Protein AF-D8M5E2-F1 (afdb_monomer_lite)

Radius of gyration: 19.04 Å; chains: 1; bounding box: 51×35×55 Å

Organism: Blastocystis hominis (NCBI:txid12968)

pLDDT: mean 78.46, std 19.08, range [31.78, 97.31]

Sequence (219 aa):
MKTKPKTCFPCVLLAFLTLQVNVLAPFCVIHTFLPDLIDQKVSNIVNISSLIAFLPSSRLSAYSASKAALCAMSNCLRLEMKVNHYDHIRVSTVCPQFVTTGMFDGAYQNEHLGHFIKECVFPDNKPEDIAREVVYAITHEKEEIILPRLVGFLLPFAALFPRVITDYLFAFMGGGHGMDGFKGRGKEWNRSWRLEKREKEEEEVVVTKENTVIFCNVK

Secondary structure (DSSP, 8-state):
--PPP---PPPHHHHHHHHIIIIIHHHHHHHHHHHHHHHSSSEEEEEE--GGGTS--TT-HHHHHHHHHHHHHHHHHHHHHHHTT-TTEEEEEEE---BSSSTTTTTT-S-HHHHHHHHHHSPPBPHHHHHHHHHHHHHTT-SEEESSHHHHHHHHHHTTS-HHHHHHHHIIIIITTGGGG-----TTHHHHHHHHHHHHTTS-----SSS-EEEE---

Foldseek 3Di:
DPDDPPPQDDDVVVLVVLLCQLPVVLVVVCVVCVVVQLPDQAAEEEHEAAPCCQQPAGNCVSNNVSSVNSLVVLVVVQVVCVVVVVPRYARAYEHAYAEPPLAFPQFQPPDPQLVVCCVPVPNHHYPVRSVVVRVVCRVVSHRYHHPPNVVVVCRVVLVVDPPVVSVVVSVSNVSYCRSVRGDGDDPVNVVVVVVVVVVCVVDDDDDDDPHDYDYRDDD

Structure (mmCIF, N/CA/C/O backbone):
data_AF-D8M5E2-F1
#
_entry.id   AF-D8M5E2-F1
#
loop_
_atom_site.group_PDB
_atom_site.id
_atom_site.type_symbol
_atom_site.label_atom_id
_atom_site.label_alt_id
_atom_site.label_comp_id
_atom_site.label_asym_id
_atom_site.label_entity_id
_atom_site.label_seq_id
_atom_site.pdbx_PDB_ins_code
_atom_site.Cartn_x
_atom_site.Cartn_y
_atom_site.Cartn_z
_atom_site.occupancy
_atom_site.B_iso_or_equiv
_atom_site.auth_seq_id
_atom_site.auth_comp_id
_atom_site.auth_asym_id
_atom_site.auth_atom_id
_atom_site.pdbx_PDB_model_num
ATOM 1 N N . MET A 1 1 ? 25.589 11.056 -32.797 1.00 35.16 1 MET A N 1
ATOM 2 C CA . MET A 1 1 ? 24.439 11.667 -32.092 1.00 35.16 1 MET A CA 1
ATOM 3 C C . MET A 1 1 ? 24.351 11.064 -30.699 1.00 35.16 1 MET A C 1
ATOM 5 O O . MET A 1 1 ? 24.071 9.880 -30.588 1.00 35.16 1 MET A O 1
ATOM 9 N N . LYS A 1 2 ? 24.654 11.827 -29.641 1.00 35.09 2 LYS A N 1
ATOM 10 C CA . LYS A 1 2 ? 24.454 11.365 -28.259 1.00 35.09 2 LYS A CA 1
ATOM 11 C C . LYS A 1 2 ? 22.947 11.370 -27.994 1.00 35.09 2 LYS A C 1
ATOM 13 O O . LYS A 1 2 ? 22.342 12.440 -27.965 1.00 35.09 2 LYS A O 1
ATOM 18 N N . THR A 1 3 ? 22.329 10.197 -27.882 1.00 38.03 3 THR A N 1
ATOM 19 C CA . THR A 1 3 ? 20.936 10.067 -27.440 1.00 38.03 3 THR A CA 1
ATOM 20 C C . THR A 1 3 ? 20.806 10.784 -26.101 1.00 38.03 3 THR A C 1
ATOM 22 O O . THR A 1 3 ? 21.540 10.453 -25.168 1.00 38.03 3 THR A O 1
ATOM 25 N N . LYS A 1 4 ? 19.930 11.794 -26.008 1.00 35.16 4 LYS A N 1
ATOM 26 C CA . LYS A 1 4 ? 19.617 12.443 -24.728 1.00 35.16 4 LYS A CA 1
ATOM 27 C C . LYS A 1 4 ? 19.326 11.343 -23.697 1.00 35.16 4 LYS A C 1
ATOM 29 O O . LYS A 1 4 ? 18.616 10.396 -24.053 1.00 35.16 4 LYS A O 1
ATOM 34 N N . PRO A 1 5 ? 19.859 11.422 -22.465 1.00 39.75 5 PRO A N 1
ATOM 35 C CA . PRO A 1 5 ? 19.490 10.463 -21.438 1.00 39.75 5 PRO A CA 1
ATOM 36 C C . PRO A 1 5 ? 17.966 10.504 -21.321 1.00 39.75 5 PRO A C 1
ATOM 38 O O . PRO A 1 5 ? 17.387 11.587 -21.228 1.00 39.75 5 PRO A O 1
ATOM 41 N N . LYS A 1 6 ? 17.312 9.342 -21.405 1.00 49.69 6 LYS A N 1
ATOM 42 C CA . LYS A 1 6 ? 15.882 9.200 -21.111 1.00 49.69 6 LYS A CA 1
ATOM 43 C C . LYS A 1 6 ? 15.711 9.459 -19.609 1.00 49.69 6 LYS A C 1
ATOM 45 O O . LYS A 1 6 ? 15.592 8.522 -18.829 1.00 49.69 6 LYS A O 1
ATOM 50 N N . THR A 1 7 ? 15.844 10.710 -19.170 1.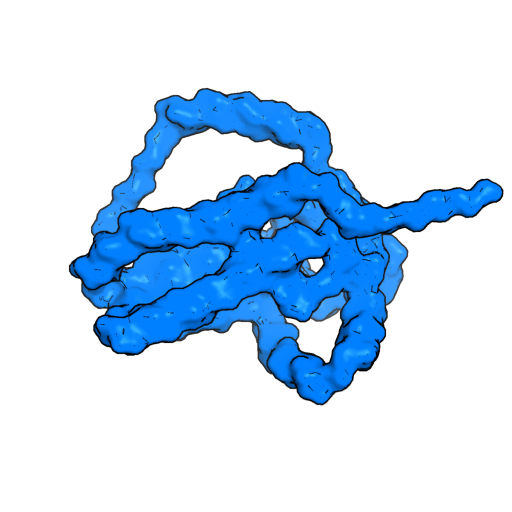00 43.81 7 THR A N 1
ATOM 51 C CA . THR A 1 7 ? 15.739 11.064 -17.759 1.00 43.81 7 THR A CA 1
ATOM 52 C C . THR A 1 7 ? 14.316 10.785 -17.300 1.00 43.81 7 THR A C 1
ATOM 54 O O . THR A 1 7 ? 13.330 11.214 -17.891 1.00 43.81 7 THR A O 1
ATOM 57 N N . CYS A 1 8 ? 14.258 9.967 -16.258 1.00 50.91 8 CYS A N 1
ATOM 58 C CA . CYS A 1 8 ? 13.128 9.160 -15.823 1.00 50.91 8 CYS A CA 1
ATOM 59 C C . CYS A 1 8 ? 12.268 9.897 -14.782 1.00 50.91 8 CYS A C 1
ATOM 61 O O . CYS A 1 8 ? 11.764 9.292 -13.837 1.00 50.91 8 CYS A O 1
ATOM 63 N N . PHE A 1 9 ? 12.162 11.223 -14.901 1.00 48.03 9 PHE A N 1
ATOM 64 C CA . PHE A 1 9 ? 11.274 11.998 -14.044 1.00 48.03 9 PHE A CA 1
ATOM 65 C C . PHE A 1 9 ? 9.913 12.088 -14.735 1.00 48.03 9 PHE A C 1
ATOM 67 O O . PHE A 1 9 ? 9.851 12.588 -15.863 1.00 48.03 9 PHE A O 1
ATOM 74 N N . PRO A 1 10 ? 8.822 11.598 -14.115 1.00 56.41 10 PRO A N 1
ATOM 75 C CA . PRO A 1 10 ? 7.491 11.866 -14.636 1.00 56.41 10 PRO A CA 1
ATOM 76 C C . PRO A 1 10 ? 7.327 13.380 -14.789 1.00 56.41 10 PRO A C 1
ATOM 78 O O . PRO A 1 10 ? 7.905 14.153 -14.021 1.00 56.41 10 PRO A O 1
ATOM 81 N N . CYS A 1 11 ? 6.544 13.811 -15.784 1.00 60.91 11 CYS A N 1
ATOM 82 C CA . CYS A 1 11 ? 6.121 15.207 -15.856 1.00 60.91 11 CYS A CA 1
ATOM 83 C C . CYS A 1 11 ? 5.626 15.605 -14.460 1.00 60.91 11 CYS A C 1
ATOM 85 O O . CYS A 1 11 ? 4.798 14.895 -13.891 1.00 60.91 11 CYS A O 1
ATOM 87 N N . VAL A 1 12 ? 6.173 16.682 -13.894 1.00 73.50 12 VAL A N 1
ATOM 88 C CA . VAL A 1 12 ? 5.936 17.093 -12.500 1.00 73.50 12 VAL A CA 1
ATOM 89 C C . VAL A 1 12 ? 4.438 17.095 -12.167 1.00 73.50 12 VAL A C 1
ATOM 91 O O . VAL A 1 12 ? 4.032 16.617 -11.114 1.00 73.50 12 VAL A O 1
ATOM 94 N N . LEU A 1 13 ? 3.605 17.503 -13.126 1.00 73.12 13 LEU A N 1
ATOM 95 C CA . LEU A 1 13 ? 2.147 17.473 -13.028 1.00 73.12 13 LEU A CA 1
ATOM 96 C C . LEU A 1 13 ? 1.561 16.071 -12.775 1.00 73.12 13 LEU A C 1
ATOM 98 O O . LEU A 1 13 ? 0.665 15.917 -11.950 1.00 73.12 13 LEU A O 1
ATOM 102 N N . LEU A 1 14 ? 2.067 15.040 -13.457 1.00 77.31 14 LEU A N 1
ATOM 103 C CA . LEU A 1 14 ? 1.623 13.659 -13.257 1.00 77.31 14 LEU A CA 1
ATOM 104 C C . LEU A 1 14 ? 2.017 13.146 -11.867 1.00 77.31 14 LEU A C 1
ATOM 106 O O . LEU A 1 14 ? 1.244 12.420 -11.243 1.00 77.31 14 LEU A O 1
ATOM 110 N N . ALA A 1 15 ? 3.191 13.541 -11.365 1.00 84.06 15 ALA A N 1
ATOM 111 C CA . ALA A 1 15 ? 3.612 13.200 -10.009 1.00 84.06 15 ALA A CA 1
ATOM 112 C C . ALA A 1 15 ? 2.691 13.837 -8.957 1.00 84.06 15 ALA A C 1
ATOM 114 O O . ALA A 1 15 ? 2.241 13.139 -8.050 1.00 84.06 15 ALA A O 1
ATOM 115 N N . PHE A 1 16 ? 2.344 15.120 -9.123 1.00 86.81 16 PHE A N 1
ATOM 116 C CA . PHE A 1 16 ? 1.376 15.801 -8.258 1.00 86.81 16 PHE A CA 1
ATOM 117 C C . PHE A 1 16 ? 0.021 15.097 -8.253 1.00 86.81 16 PHE A C 1
ATOM 119 O O . PHE A 1 16 ? -0.484 14.780 -7.181 1.00 86.81 16 PHE A O 1
ATOM 126 N N . LEU A 1 17 ? -0.531 14.786 -9.430 1.00 89.19 17 LEU A N 1
ATOM 127 C CA . LEU A 1 17 ? -1.818 14.097 -9.523 1.00 89.19 17 LEU A CA 1
ATOM 128 C C . LEU A 1 17 ? -1.773 12.710 -8.863 1.00 89.19 17 LEU A C 1
ATOM 130 O O . LEU A 1 17 ? -2.691 12.341 -8.137 1.00 89.19 17 LEU A O 1
ATOM 134 N N . THR A 1 18 ? -0.683 11.964 -9.069 1.00 89.69 18 THR A N 1
ATOM 135 C CA . THR A 1 18 ? -0.490 10.638 -8.459 1.00 89.69 18 THR A CA 1
ATOM 136 C C . THR A 1 18 ? -0.505 10.730 -6.934 1.00 89.69 18 THR A C 1
ATOM 138 O O . THR A 1 18 ? -1.173 9.935 -6.284 1.00 89.69 18 THR A O 1
ATOM 141 N N . LEU A 1 19 ? 0.189 11.710 -6.350 1.00 92.56 19 LEU A N 1
ATOM 142 C CA . LEU A 1 19 ? 0.223 11.902 -4.897 1.00 92.56 19 LEU A CA 1
ATOM 143 C C . LEU A 1 19 ? -1.112 12.421 -4.350 1.00 92.56 19 LEU A C 1
ATOM 145 O O . LEU A 1 19 ? -1.559 11.968 -3.299 1.00 92.56 19 LEU A O 1
ATOM 149 N N . GLN A 1 20 ? -1.779 13.327 -5.067 1.00 93.38 20 GLN A N 1
ATOM 150 C CA . GLN A 1 20 ? -3.103 13.815 -4.683 1.00 93.38 20 GLN A CA 1
ATOM 151 C C . GLN A 1 20 ? -4.110 12.669 -4.579 1.00 93.38 20 GLN A C 1
ATOM 153 O O . GLN A 1 20 ? -4.806 12.553 -3.575 1.00 93.38 20 GLN A O 1
ATOM 158 N N . VAL A 1 21 ? -4.152 11.792 -5.583 1.00 92.25 21 VAL A N 1
ATOM 159 C CA . VAL A 1 21 ? -5.122 10.692 -5.623 1.00 92.25 21 VAL A CA 1
ATOM 160 C C . VAL A 1 21 ? -4.724 9.551 -4.689 1.00 92.25 21 VAL A C 1
ATOM 162 O O . VAL A 1 21 ? -5.551 9.077 -3.920 1.00 92.25 21 VAL A O 1
ATOM 165 N N . ASN A 1 22 ? -3.466 9.111 -4.718 1.00 94.56 22 ASN A N 1
ATOM 166 C CA . ASN A 1 22 ? -3.059 7.898 -4.003 1.00 94.56 22 ASN A CA 1
ATOM 167 C C . ASN A 1 22 ? -2.681 8.135 -2.536 1.00 94.56 22 ASN A C 1
ATOM 169 O O . ASN A 1 22 ? -2.534 7.158 -1.805 1.00 94.56 22 ASN A O 1
ATOM 173 N N . VAL A 1 23 ? -2.470 9.389 -2.117 1.00 94.56 23 VAL A N 1
ATOM 174 C CA . VAL A 1 23 ? -2.036 9.727 -0.749 1.00 94.56 23 VAL A CA 1
ATOM 175 C C . VAL A 1 23 ? -3.005 10.699 -0.095 1.00 94.56 23 VAL A C 1
ATOM 177 O O . VAL A 1 23 ? -3.600 10.364 0.925 1.00 94.56 23 VAL A O 1
ATOM 180 N N . LEU A 1 24 ? -3.209 11.884 -0.683 1.00 94.75 24 LEU A N 1
ATOM 181 C CA . LEU A 1 24 ? -4.047 12.906 -0.046 1.00 94.75 24 LEU A CA 1
ATOM 182 C C . LEU A 1 24 ? -5.521 12.501 0.003 1.00 94.75 24 LEU A C 1
ATOM 184 O O . LEU A 1 24 ? -6.167 12.736 1.018 1.00 94.75 24 LEU A O 1
ATOM 188 N N . ALA A 1 25 ? -6.052 11.859 -1.042 1.00 95.88 25 ALA A N 1
ATOM 189 C CA . ALA A 1 25 ? -7.444 11.420 -1.022 1.00 95.88 25 ALA A CA 1
ATOM 190 C C . ALA A 1 25 ? -7.713 10.402 0.109 1.00 95.88 25 ALA A C 1
ATOM 192 O O . ALA A 1 25 ? -8.645 10.643 0.874 1.00 95.88 25 ALA A O 1
ATOM 193 N N . PRO A 1 26 ? -6.894 9.345 0.318 1.00 95.19 26 PRO A N 1
ATOM 194 C CA . PRO A 1 26 ? -7.003 8.496 1.506 1.00 95.19 26 PRO A CA 1
ATOM 195 C C . PRO A 1 26 ? -6.931 9.250 2.837 1.00 95.19 26 PRO A C 1
ATOM 197 O O . PRO A 1 26 ? -7.761 8.992 3.703 1.00 95.19 26 PRO A O 1
ATOM 200 N N . PHE A 1 27 ? -6.011 10.212 2.994 1.00 93.75 27 PHE A N 1
ATOM 201 C CA . PHE A 1 27 ? -5.962 11.060 4.194 1.00 93.75 27 PHE A CA 1
ATOM 202 C C . PHE A 1 27 ? -7.292 11.776 4.440 1.00 93.75 27 PHE A C 1
ATOM 204 O O . PHE A 1 27 ? -7.814 11.738 5.551 1.00 93.75 27 PHE A O 1
ATOM 211 N N . CYS A 1 28 ? -7.849 12.414 3.406 1.00 94.75 28 CYS A N 1
ATOM 212 C CA . CYS A 1 28 ? -9.110 13.139 3.516 1.00 94.75 28 CYS A CA 1
ATOM 213 C C . CYS A 1 28 ? -10.274 12.205 3.845 1.00 94.75 28 CYS A C 1
ATOM 215 O O . CYS A 1 28 ? -11.038 12.500 4.755 1.00 94.75 28 CYS A O 1
ATOM 217 N N . VAL A 1 29 ? -10.392 11.072 3.144 1.00 95.75 29 VAL A N 1
ATOM 218 C CA . VAL A 1 29 ? -11.466 10.099 3.383 1.00 95.75 29 VAL A CA 1
ATOM 219 C C . VAL A 1 29 ? -11.395 9.574 4.815 1.00 95.75 29 VAL A C 1
ATOM 221 O O . VAL A 1 29 ? -12.394 9.615 5.526 1.00 95.75 29 VAL A O 1
ATOM 224 N N . ILE A 1 30 ? -10.215 9.141 5.265 1.00 95.56 30 ILE A N 1
ATOM 225 C CA . ILE A 1 30 ? -10.030 8.656 6.635 1.00 95.56 30 ILE A CA 1
ATOM 226 C C . ILE A 1 30 ? -10.400 9.752 7.630 1.00 95.56 30 ILE A C 1
ATOM 228 O O . ILE A 1 30 ? -11.221 9.502 8.499 1.00 95.56 30 ILE A O 1
ATOM 232 N N . HIS A 1 31 ? -9.871 10.968 7.477 1.00 93.94 31 HIS A N 1
ATOM 233 C CA . HIS A 1 31 ? -10.179 12.081 8.375 1.00 93.94 31 HIS A CA 1
ATOM 234 C C . HIS A 1 31 ? -11.684 12.378 8.450 1.00 93.94 31 HIS A C 1
ATOM 236 O O . HIS A 1 31 ? -12.210 12.621 9.533 1.00 93.94 31 HIS A O 1
ATOM 242 N N . THR A 1 32 ? -12.386 12.360 7.315 1.00 95.69 32 THR A N 1
ATOM 243 C CA . THR A 1 32 ? -13.826 12.636 7.257 1.00 95.69 32 THR A CA 1
ATOM 244 C C . THR A 1 32 ? -14.653 11.575 7.976 1.00 95.69 32 THR A C 1
ATOM 246 O O . THR A 1 32 ? -15.584 11.937 8.685 1.00 95.69 32 THR A O 1
ATOM 249 N N . PHE A 1 33 ? -14.324 10.291 7.817 1.00 94.50 33 PHE A N 1
ATOM 250 C CA . PHE A 1 33 ? -15.110 9.200 8.403 1.00 94.50 33 PHE A CA 1
ATOM 251 C C . PHE A 1 33 ? -14.617 8.744 9.780 1.00 94.50 33 PHE A C 1
ATOM 253 O O . PHE A 1 33 ? -15.314 7.992 10.452 1.00 94.50 33 PHE A O 1
ATOM 260 N N . LEU A 1 34 ? -13.434 9.178 10.223 1.00 94.00 34 LEU A N 1
ATOM 261 C CA . LEU A 1 34 ? -12.849 8.739 11.490 1.00 94.00 34 LEU A CA 1
ATOM 262 C C . LEU A 1 34 ? -13.766 8.964 12.707 1.00 94.00 34 LEU A C 1
ATOM 264 O O . LEU A 1 34 ? -13.856 8.036 13.508 1.00 94.00 34 LEU A O 1
ATOM 268 N N . PRO A 1 35 ? -14.476 10.105 12.857 1.00 94.38 35 PRO A N 1
ATOM 269 C CA . PRO A 1 35 ? -15.422 10.285 13.960 1.00 94.38 35 PRO A CA 1
ATOM 270 C C . PRO A 1 35 ? -16.507 9.199 13.986 1.00 94.38 35 PRO A C 1
ATOM 272 O O . PRO A 1 35 ? -16.715 8.566 15.017 1.00 94.38 35 PRO A O 1
ATOM 275 N N . ASP A 1 36 ? -17.113 8.898 12.835 1.00 94.69 36 ASP A N 1
ATOM 276 C CA . ASP A 1 36 ? -18.144 7.8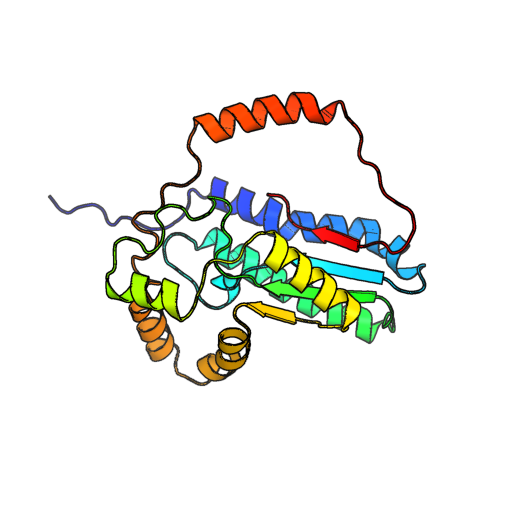60 12.731 1.00 94.69 36 ASP A CA 1
ATOM 277 C C . ASP A 1 36 ? -17.580 6.462 13.034 1.00 94.69 36 ASP A C 1
ATOM 279 O O . ASP A 1 36 ? -18.262 5.622 13.617 1.00 94.69 36 ASP A O 1
ATOM 283 N N . LEU A 1 37 ? -16.327 6.193 12.645 1.00 94.50 37 LEU A N 1
ATOM 284 C CA . LEU A 1 37 ? -15.653 4.921 12.925 1.00 94.50 37 LEU A CA 1
ATOM 285 C C . LEU A 1 37 ? -15.316 4.746 14.412 1.00 94.50 37 LEU A C 1
ATOM 287 O O . LEU A 1 37 ? -15.280 3.605 14.879 1.00 94.50 37 LEU A O 1
ATOM 291 N N . ILE A 1 38 ? -15.072 5.840 15.139 1.00 94.56 38 ILE A N 1
ATOM 292 C CA . ILE A 1 38 ? -14.840 5.830 16.590 1.00 94.56 38 ILE A CA 1
ATOM 293 C C . ILE A 1 38 ? -16.109 5.415 17.334 1.00 94.56 38 ILE A C 1
ATOM 295 O O . ILE A 1 38 ? -16.024 4.591 18.245 1.00 94.56 38 ILE A O 1
ATOM 299 N N . ASP A 1 39 ? -17.271 5.903 16.902 1.00 95.00 39 ASP A N 1
ATOM 300 C CA . ASP A 1 39 ? -18.560 5.623 17.546 1.00 95.00 39 ASP A CA 1
ATOM 301 C C . ASP A 1 39 ? -19.088 4.196 17.285 1.00 95.00 39 ASP A C 1
ATOM 303 O O . ASP A 1 39 ? -20.018 3.727 17.951 1.00 95.00 39 ASP A O 1
ATOM 307 N N . GLN A 1 40 ? -18.505 3.469 16.327 1.00 93.31 40 GLN A N 1
ATOM 308 C CA . GLN A 1 40 ? -18.863 2.078 16.038 1.00 93.31 40 GLN A CA 1
ATOM 309 C C . GLN A 1 40 ? -18.177 1.082 16.982 1.00 93.31 40 GLN A C 1
ATOM 311 O O . GLN A 1 40 ? -17.097 1.318 17.506 1.00 93.31 40 GLN A O 1
ATOM 316 N N . LYS A 1 41 ? -18.792 -0.096 17.167 1.00 91.19 41 LYS A N 1
ATOM 317 C CA . LYS A 1 41 ? -18.237 -1.166 18.020 1.00 91.19 41 LYS A CA 1
ATOM 318 C C . LYS A 1 41 ? -17.021 -1.867 17.413 1.00 91.19 41 LYS A C 1
ATOM 320 O O . LYS A 1 41 ? -16.187 -2.366 18.158 1.00 91.19 41 LYS A O 1
ATOM 325 N N . VAL A 1 42 ? -16.976 -1.982 16.086 1.00 92.25 42 VAL A N 1
ATOM 326 C CA . VAL A 1 42 ? -15.898 -2.618 15.317 1.00 92.25 42 VAL A CA 1
ATOM 327 C C . VAL A 1 42 ? -15.795 -1.892 13.982 1.00 92.25 42 VAL A C 1
ATOM 329 O O . VAL A 1 42 ? -16.787 -1.809 13.261 1.00 92.25 42 VAL A O 1
ATOM 332 N N . SER A 1 43 ? -14.597 -1.425 13.644 1.00 94.12 43 SER A N 1
ATOM 333 C CA . SER A 1 43 ? -14.340 -0.610 12.454 1.00 94.12 43 SER A CA 1
ATOM 334 C C . SER A 1 43 ? -13.099 -1.106 11.722 1.00 94.12 43 SER A C 1
ATOM 336 O O . SER A 1 43 ? -12.126 -1.520 12.351 1.00 94.12 43 SER A O 1
ATOM 338 N N . ASN A 1 44 ? -13.107 -1.062 10.387 1.00 94.50 44 ASN A N 1
ATOM 339 C CA . ASN A 1 44 ? -11.963 -1.485 9.577 1.00 94.50 44 ASN A CA 1
ATOM 340 C C . ASN A 1 44 ? -11.632 -0.442 8.504 1.00 94.50 44 ASN A C 1
ATOM 342 O O . ASN A 1 44 ? -12.467 -0.093 7.670 1.00 94.50 44 ASN A O 1
ATOM 346 N N . ILE A 1 45 ? -10.380 0.002 8.489 1.00 96.06 45 ILE A N 1
ATOM 347 C CA . ILE A 1 45 ? -9.796 0.849 7.451 1.00 96.06 45 ILE A CA 1
ATOM 348 C C . ILE A 1 45 ? -8.838 -0.027 6.650 1.00 96.06 45 ILE A C 1
ATOM 350 O O . ILE A 1 45 ? -7.857 -0.532 7.198 1.00 96.06 45 ILE A O 1
ATOM 354 N N . VAL A 1 46 ? -9.107 -0.209 5.354 1.00 96.25 46 VAL A N 1
ATOM 355 C CA . VAL A 1 46 ? -8.250 -1.022 4.481 1.00 96.25 46 VAL A CA 1
ATOM 356 C C . VAL A 1 46 ? -7.655 -0.169 3.370 1.00 96.25 46 VAL A C 1
ATOM 358 O O . VAL A 1 46 ? -8.352 0.286 2.463 1.00 96.25 46 VAL A O 1
ATOM 361 N N . ASN A 1 47 ? -6.334 -0.012 3.406 1.00 96.44 47 ASN A N 1
ATOM 362 C CA . ASN A 1 47 ? -5.580 0.710 2.390 1.00 96.44 47 ASN A CA 1
ATOM 363 C C . ASN A 1 47 ? -4.942 -0.258 1.390 1.00 96.44 47 ASN A C 1
ATOM 365 O O . ASN A 1 47 ? -4.216 -1.182 1.765 1.00 96.44 47 ASN A O 1
ATOM 369 N N . ILE A 1 48 ? -5.181 -0.027 0.096 1.00 94.88 48 ILE A N 1
ATOM 370 C CA . ILE A 1 48 ? -4.595 -0.835 -0.979 1.00 94.88 48 ILE A CA 1
ATOM 371 C C . ILE A 1 48 ? -3.320 -0.162 -1.486 1.00 94.88 48 ILE A C 1
ATOM 373 O O . ILE A 1 48 ? -3.344 0.768 -2.303 1.00 94.88 48 ILE A O 1
ATOM 377 N N . SER A 1 49 ? -2.183 -0.654 -1.007 1.00 95.00 49 SER A N 1
ATOM 378 C CA . SER A 1 49 ? -0.868 -0.222 -1.454 1.00 95.00 49 SER A CA 1
ATOM 379 C C . SER A 1 49 ? -0.379 -1.078 -2.637 1.00 95.00 49 SER A C 1
ATOM 381 O O . SER A 1 49 ? -1.147 -1.361 -3.558 1.00 95.00 49 SER A O 1
ATOM 383 N N . SER A 1 50 ? 0.907 -1.425 -2.687 1.00 93.31 50 SER A N 1
ATOM 384 C CA . SER A 1 50 ? 1.508 -2.285 -3.704 1.00 93.31 50 SER A CA 1
ATOM 385 C C . SER A 1 50 ? 2.890 -2.766 -3.265 1.00 93.31 50 SER A C 1
ATOM 387 O O . SER A 1 50 ? 3.592 -2.069 -2.539 1.00 93.31 50 SER A O 1
ATOM 389 N N . LEU A 1 51 ? 3.322 -3.919 -3.776 1.00 90.12 51 LEU A N 1
ATOM 390 C CA . LEU A 1 51 ? 4.678 -4.440 -3.598 1.00 90.12 51 LEU A CA 1
ATOM 391 C C . LEU A 1 51 ? 5.771 -3.455 -4.067 1.00 90.12 51 LEU A C 1
ATOM 393 O O . LEU A 1 51 ? 6.858 -3.414 -3.492 1.00 90.12 51 LEU A O 1
ATOM 397 N N . ILE A 1 52 ? 5.470 -2.600 -5.054 1.00 88.81 52 ILE A N 1
ATOM 398 C CA . ILE A 1 52 ? 6.403 -1.574 -5.556 1.00 88.81 52 ILE A CA 1
ATOM 399 C C . ILE A 1 52 ? 6.726 -0.481 -4.516 1.00 88.81 52 ILE A C 1
ATOM 401 O O . ILE A 1 52 ? 7.619 0.337 -4.737 1.00 88.81 52 ILE A O 1
ATOM 405 N N . ALA A 1 53 ? 5.999 -0.439 -3.392 1.00 89.81 53 ALA A N 1
ATOM 406 C CA . ALA A 1 53 ? 6.347 0.383 -2.234 1.00 89.81 53 ALA A CA 1
ATOM 407 C C . ALA A 1 53 ? 7.673 -0.057 -1.586 1.00 89.81 53 ALA A C 1
ATOM 409 O O . ALA A 1 53 ? 8.362 0.768 -0.994 1.00 89.81 53 ALA A O 1
ATOM 410 N N . PHE A 1 54 ? 8.031 -1.339 -1.719 1.00 89.06 54 PHE A N 1
ATOM 411 C CA . PHE A 1 54 ? 9.225 -1.939 -1.114 1.00 89.06 54 PHE A CA 1
ATOM 412 C C . PHE A 1 54 ? 10.282 -2.317 -2.154 1.00 89.06 54 PHE A C 1
ATOM 414 O O . PHE A 1 54 ? 11.477 -2.210 -1.890 1.00 89.06 54 PHE A O 1
ATOM 421 N N . LEU A 1 55 ? 9.840 -2.742 -3.340 1.00 86.25 55 LEU A N 1
ATOM 422 C CA . LEU A 1 55 ? 10.688 -3.127 -4.467 1.00 86.25 55 LEU A CA 1
ATOM 423 C C . LEU A 1 55 ? 10.527 -2.100 -5.596 1.00 86.25 55 LEU A C 1
ATOM 425 O O . LEU A 1 55 ? 9.704 -2.307 -6.488 1.00 86.25 55 LEU A O 1
ATOM 429 N N . PRO A 1 56 ? 11.232 -0.957 -5.561 1.00 81.56 56 PRO A N 1
ATOM 430 C CA . PRO A 1 56 ? 11.044 0.088 -6.557 1.00 81.56 56 PRO A CA 1
ATOM 431 C C . PRO A 1 56 ? 11.547 -0.351 -7.939 1.00 81.56 56 PRO A C 1
ATOM 433 O O . PRO A 1 56 ? 12.532 -1.073 -8.070 1.00 81.56 56 PRO A O 1
ATOM 436 N N . SER A 1 57 ? 10.895 0.158 -8.984 1.00 82.69 57 SER A N 1
ATOM 437 C CA . SER A 1 57 ? 11.291 -0.036 -10.382 1.00 82.69 57 SER A CA 1
ATOM 438 C C . SER A 1 57 ? 11.462 1.309 -11.074 1.00 82.69 57 SER A C 1
ATOM 440 O O . SER A 1 57 ? 10.792 2.298 -10.748 1.00 82.69 57 SER A O 1
ATOM 442 N N . SER A 1 58 ? 12.327 1.341 -12.087 1.00 82.12 58 SER A N 1
ATOM 443 C CA . SER A 1 58 ? 12.456 2.482 -12.985 1.00 82.12 58 SER A CA 1
ATOM 444 C C . SER A 1 58 ? 11.104 2.831 -13.628 1.00 82.12 58 SER A C 1
ATOM 446 O O . SER A 1 58 ? 10.209 1.990 -13.749 1.00 82.12 58 SER A O 1
ATOM 448 N N . ARG A 1 59 ? 10.927 4.107 -13.999 1.00 81.31 59 ARG A N 1
ATOM 449 C CA . ARG A 1 59 ? 9.698 4.687 -14.587 1.00 81.31 59 ARG A CA 1
ATOM 450 C C . ARG A 1 59 ? 8.449 4.682 -13.696 1.00 81.31 59 ARG A C 1
ATOM 452 O O . ARG A 1 59 ? 7.414 5.182 -14.126 1.00 81.31 59 ARG A O 1
ATOM 459 N N . LEU A 1 60 ? 8.546 4.206 -12.455 1.00 85.19 60 LEU A N 1
ATOM 460 C CA . LEU A 1 60 ? 7.450 4.189 -11.480 1.00 85.19 60 LEU A CA 1
ATOM 461 C C . LEU A 1 60 ? 7.730 5.052 -10.244 1.00 85.19 60 LEU A C 1
ATOM 463 O O . LEU A 1 60 ? 7.082 4.864 -9.224 1.00 85.19 60 LEU A O 1
ATOM 467 N N . SER A 1 61 ? 8.653 6.015 -10.309 1.00 89.00 61 SER A N 1
ATOM 468 C CA . SER A 1 61 ? 9.099 6.787 -9.137 1.00 89.00 61 SER A CA 1
ATOM 469 C C . SER A 1 61 ? 7.957 7.453 -8.357 1.00 89.00 61 SER A C 1
ATOM 471 O O . SER A 1 61 ? 7.841 7.235 -7.156 1.00 89.00 61 SER A O 1
ATOM 473 N N . ALA A 1 62 ? 7.071 8.203 -9.024 1.00 89.25 62 ALA A N 1
ATOM 474 C CA . ALA A 1 62 ? 5.928 8.846 -8.362 1.00 89.25 62 ALA A CA 1
ATOM 475 C C . ALA A 1 62 ? 4.899 7.833 -7.831 1.00 89.25 62 ALA A C 1
ATOM 477 O O . ALA A 1 62 ? 4.346 8.020 -6.750 1.00 89.25 62 ALA A O 1
ATOM 478 N N . TYR A 1 63 ? 4.662 6.745 -8.570 1.00 90.38 63 TYR A N 1
ATOM 479 C CA . TYR A 1 63 ? 3.739 5.691 -8.151 1.00 90.38 63 TYR A CA 1
ATOM 480 C C . TYR A 1 63 ? 4.274 4.935 -6.926 1.00 90.38 63 TYR A C 1
ATOM 482 O O . TYR A 1 63 ? 3.574 4.831 -5.922 1.00 90.38 63 TYR A O 1
ATOM 490 N N . SER A 1 64 ? 5.535 4.497 -6.966 1.00 91.31 64 SER A N 1
ATOM 491 C CA . SER A 1 64 ? 6.241 3.843 -5.859 1.00 91.31 64 SER A CA 1
ATOM 492 C C . SER A 1 64 ? 6.301 4.739 -4.626 1.00 91.31 64 SER A C 1
ATOM 494 O O . SER A 1 64 ? 5.901 4.301 -3.549 1.00 91.31 64 SER A O 1
ATOM 496 N N . ALA A 1 65 ? 6.646 6.022 -4.791 1.00 93.44 65 ALA A N 1
ATOM 497 C CA . ALA A 1 65 ? 6.607 6.992 -3.699 1.00 93.44 65 ALA A CA 1
ATOM 498 C C . ALA A 1 65 ? 5.204 7.108 -3.082 1.00 93.44 65 ALA A C 1
ATOM 500 O O . ALA A 1 65 ? 5.070 7.093 -1.862 1.00 93.44 65 ALA A O 1
ATOM 501 N N . SER A 1 66 ? 4.151 7.166 -3.906 1.00 95.25 66 SER A N 1
ATOM 502 C CA . SER A 1 66 ? 2.775 7.263 -3.405 1.00 95.25 66 SER A CA 1
ATOM 503 C C . SER A 1 66 ? 2.332 6.026 -2.616 1.00 95.25 66 SER A C 1
ATOM 505 O O . SER A 1 66 ? 1.700 6.150 -1.571 1.00 95.25 66 SER A O 1
ATOM 507 N N . LYS A 1 67 ? 2.704 4.824 -3.073 1.00 95.31 67 LYS A N 1
ATOM 508 C CA . LYS A 1 67 ? 2.356 3.564 -2.407 1.00 95.31 67 LYS A CA 1
ATOM 509 C C . LYS A 1 67 ? 3.168 3.368 -1.120 1.00 95.31 67 LYS A C 1
ATOM 511 O O . LYS A 1 67 ? 2.606 2.960 -0.108 1.00 95.31 67 LYS A O 1
ATOM 516 N N . ALA A 1 68 ? 4.441 3.767 -1.105 1.00 95.69 68 ALA A N 1
ATOM 517 C CA . ALA A 1 68 ? 5.249 3.809 0.115 1.00 95.69 68 ALA A CA 1
ATOM 518 C C . ALA A 1 68 ? 4.690 4.801 1.150 1.00 95.69 68 ALA A C 1
ATOM 520 O O . ALA A 1 68 ? 4.583 4.462 2.329 1.00 95.69 68 ALA A O 1
ATOM 521 N N . ALA A 1 69 ? 4.266 5.992 0.714 1.00 96.88 69 ALA A N 1
ATOM 522 C CA . ALA A 1 69 ? 3.621 6.972 1.586 1.00 96.88 69 ALA A CA 1
ATOM 523 C C . ALA A 1 69 ? 2.322 6.428 2.200 1.00 96.88 69 ALA A C 1
ATOM 525 O O . ALA A 1 69 ? 2.089 6.617 3.391 1.00 96.88 69 ALA A O 1
ATOM 526 N N . LEU A 1 70 ? 1.514 5.696 1.425 1.00 96.62 70 LEU A N 1
ATOM 527 C CA . LEU A 1 70 ? 0.294 5.063 1.926 1.00 96.62 70 LEU A CA 1
ATOM 528 C C . LEU A 1 70 ? 0.581 3.979 2.983 1.00 96.62 70 LEU A C 1
ATOM 530 O O . LEU A 1 70 ? -0.138 3.901 3.981 1.00 96.62 70 LEU A O 1
ATOM 534 N N . CYS A 1 71 ? 1.644 3.178 2.817 1.00 96.12 71 CYS A N 1
ATOM 535 C CA . CYS A 1 71 ? 2.083 2.222 3.845 1.00 96.12 71 CYS A CA 1
ATOM 536 C C . CYS A 1 71 ? 2.510 2.940 5.132 1.00 96.12 71 CYS A C 1
ATOM 538 O O . CYS A 1 71 ? 2.062 2.585 6.220 1.00 96.12 71 CYS A O 1
ATOM 540 N N . ALA A 1 72 ? 3.341 3.980 5.011 1.00 97.12 72 ALA A N 1
ATOM 541 C CA . ALA A 1 72 ? 3.804 4.761 6.155 1.00 97.12 72 ALA A CA 1
ATOM 542 C C . ALA A 1 72 ? 2.637 5.429 6.898 1.00 97.12 72 ALA A C 1
ATOM 544 O O . ALA A 1 72 ? 2.536 5.300 8.114 1.00 97.12 72 ALA A O 1
ATOM 545 N N . MET A 1 73 ? 1.713 6.058 6.164 1.00 97.25 73 MET A N 1
ATOM 546 C CA . MET A 1 73 ? 0.484 6.636 6.714 1.00 97.25 73 MET A CA 1
ATOM 547 C C . MET A 1 73 ? -0.329 5.597 7.491 1.00 97.25 73 MET A C 1
ATOM 549 O O . MET A 1 73 ? -0.764 5.866 8.605 1.00 97.25 73 MET A O 1
ATOM 553 N N . SER A 1 74 ? -0.507 4.399 6.929 1.00 96.69 74 SER A N 1
ATOM 554 C CA . SER A 1 74 ? -1.281 3.329 7.568 1.00 96.69 74 SER A CA 1
ATOM 555 C C . SER A 1 74 ? -0.619 2.820 8.852 1.00 96.69 74 SER A C 1
ATOM 557 O O . SER A 1 74 ? -1.310 2.536 9.827 1.00 96.69 74 SER A O 1
ATOM 559 N N . ASN A 1 75 ? 0.715 2.740 8.875 1.00 96.50 75 ASN A N 1
ATOM 560 C CA . ASN A 1 75 ? 1.475 2.388 10.075 1.00 96.50 75 ASN A CA 1
ATOM 561 C C . ASN A 1 75 ? 1.341 3.459 11.167 1.00 96.50 75 ASN A C 1
ATOM 563 O O . ASN A 1 75 ? 1.102 3.111 12.321 1.00 96.50 75 ASN A O 1
ATOM 567 N N . CYS A 1 76 ? 1.447 4.744 10.811 1.00 97.06 76 CYS A N 1
ATOM 568 C CA . CYS A 1 76 ? 1.241 5.842 11.757 1.00 97.06 76 CYS A CA 1
ATOM 569 C C . CYS A 1 76 ? -0.179 5.825 12.328 1.00 97.06 76 CYS A C 1
ATOM 571 O O . CYS A 1 76 ? -0.337 5.795 13.545 1.00 97.06 76 CYS A O 1
ATOM 573 N N . LEU A 1 77 ? -1.199 5.738 11.466 1.00 96.56 77 LEU A N 1
ATOM 574 C CA . LEU A 1 77 ? -2.599 5.719 11.888 1.00 96.56 77 LEU A CA 1
ATOM 575 C C . LEU A 1 77 ? -2.884 4.564 12.854 1.00 96.56 77 LEU A C 1
ATOM 577 O O . LEU A 1 77 ? -3.588 4.737 13.841 1.00 96.56 77 LEU A O 1
ATOM 581 N N . ARG A 1 78 ? -2.302 3.385 12.616 1.00 96.25 78 ARG A N 1
ATOM 582 C CA . ARG A 1 78 ? -2.451 2.241 13.522 1.00 96.25 78 ARG A CA 1
ATOM 583 C C . ARG A 1 78 ? -1.888 2.517 14.914 1.00 96.25 78 ARG A C 1
ATOM 585 O O . ARG A 1 78 ? -2.519 2.176 15.911 1.00 96.25 78 ARG A O 1
ATOM 592 N N . LEU A 1 79 ? -0.708 3.133 14.986 1.00 96.88 79 LEU A N 1
ATOM 593 C CA . LEU A 1 79 ? -0.109 3.531 16.259 1.00 96.88 79 LEU A CA 1
ATOM 594 C C . LEU A 1 79 ? -0.944 4.612 16.950 1.00 96.88 79 LEU A C 1
ATOM 596 O O . LEU A 1 79 ? -1.145 4.531 18.158 1.00 96.88 79 LEU A O 1
ATOM 600 N N . GLU A 1 80 ? -1.471 5.575 16.196 1.00 97.00 80 GLU A N 1
ATOM 601 C CA . GLU A 1 80 ? -2.369 6.607 16.717 1.00 97.00 80 GLU A CA 1
ATOM 602 C C . GLU A 1 80 ? -3.640 5.995 17.319 1.00 97.00 80 GLU A C 1
ATOM 604 O O . GLU A 1 80 ? -3.994 6.337 18.446 1.00 97.00 80 GLU A O 1
ATOM 609 N N . MET A 1 81 ? -4.291 5.048 16.633 1.00 96.31 81 MET A N 1
ATOM 610 C CA . MET A 1 81 ? -5.475 4.358 17.167 1.00 96.31 81 MET A CA 1
ATOM 611 C C . MET A 1 81 ? -5.144 3.592 18.449 1.00 96.31 81 MET A C 1
ATOM 613 O O . MET A 1 81 ? -5.862 3.702 19.440 1.00 96.31 81 MET A O 1
ATOM 617 N N . LYS A 1 82 ? -4.006 2.891 18.469 1.00 95.12 82 LYS A N 1
ATOM 618 C CA . LYS A 1 82 ? -3.551 2.123 19.632 1.00 95.12 82 LYS A CA 1
ATOM 619 C C . LYS A 1 82 ? -3.246 3.002 20.849 1.00 95.12 82 LYS A C 1
ATOM 621 O O . LYS A 1 82 ? -3.633 2.666 21.963 1.00 95.12 82 LYS A O 1
ATOM 626 N N . VAL A 1 83 ? -2.553 4.128 20.661 1.00 97.31 83 VAL A N 1
ATOM 627 C CA . VAL A 1 83 ? -2.196 5.045 21.762 1.00 97.31 83 VAL A CA 1
ATOM 628 C C . VAL A 1 83 ? -3.429 5.759 22.326 1.00 97.31 83 VAL A C 1
ATOM 630 O O . VAL A 1 83 ? -3.457 6.062 23.514 1.00 97.31 83 VAL A O 1
ATOM 633 N N . ASN A 1 84 ? -4.459 5.983 21.506 1.00 96.50 84 ASN A N 1
ATOM 634 C CA . ASN A 1 84 ? -5.726 6.582 21.935 1.00 96.50 84 ASN A CA 1
ATOM 635 C C . ASN A 1 84 ? -6.769 5.551 22.411 1.00 96.50 84 ASN A C 1
ATOM 637 O O . ASN A 1 84 ? -7.916 5.923 22.641 1.00 96.50 84 ASN A O 1
ATOM 641 N N . HIS A 1 85 ? -6.388 4.279 22.584 1.00 95.12 85 HIS A N 1
ATOM 642 C CA . HIS A 1 85 ? -7.269 3.195 23.045 1.00 95.12 85 HIS A CA 1
ATOM 643 C C . HIS A 1 85 ? -8.476 2.913 22.131 1.00 95.12 85 HIS A C 1
ATOM 645 O O . HIS A 1 85 ? -9.513 2.428 22.582 1.00 95.12 85 HIS A O 1
ATOM 651 N N . TYR A 1 86 ? -8.333 3.174 20.830 1.00 96.19 86 TYR A N 1
ATOM 652 C CA . TYR A 1 86 ? -9.302 2.805 19.798 1.00 96.19 86 TYR A CA 1
ATOM 653 C C . TYR A 1 86 ? -8.948 1.450 19.166 1.00 96.19 86 TYR A C 1
ATOM 655 O O . TYR A 1 86 ? -8.868 1.319 17.945 1.00 96.19 86 TYR A O 1
ATOM 663 N N . ASP A 1 87 ? -8.724 0.424 19.995 1.00 92.00 87 ASP A N 1
ATOM 664 C CA . ASP A 1 87 ? -8.316 -0.923 19.555 1.00 92.00 87 ASP A CA 1
ATOM 665 C C . ASP A 1 87 ? -9.370 -1.618 18.666 1.00 92.00 87 ASP A C 1
ATOM 667 O O . ASP A 1 87 ? -9.071 -2.570 17.940 1.00 92.00 87 ASP A O 1
ATOM 671 N N . HIS A 1 88 ? -10.617 -1.139 18.696 1.00 94.06 88 HIS A N 1
ATOM 672 C CA . HIS A 1 88 ? -11.695 -1.613 17.829 1.00 94.06 88 HIS A CA 1
ATOM 673 C C . HIS A 1 88 ? -11.616 -1.083 16.392 1.00 94.06 88 HIS A C 1
ATOM 675 O O . HIS A 1 88 ? -12.314 -1.616 15.524 1.00 94.06 88 HIS A O 1
ATOM 681 N N . ILE A 1 89 ? -10.780 -0.071 16.127 1.00 95.75 89 ILE A N 1
ATOM 682 C CA . ILE A 1 89 ? -10.506 0.455 14.786 1.00 95.75 89 ILE A CA 1
ATOM 683 C C . ILE A 1 89 ? -9.251 -0.217 14.235 1.00 95.75 89 ILE A C 1
ATOM 685 O O . ILE A 1 89 ? -8.119 0.089 14.609 1.00 95.75 89 ILE A O 1
ATOM 689 N N . ARG A 1 90 ? -9.448 -1.130 13.289 1.00 94.62 90 ARG A N 1
ATOM 690 C CA . ARG A 1 90 ? -8.366 -1.904 12.677 1.00 94.62 90 ARG A CA 1
ATOM 691 C C . ARG A 1 90 ? -7.905 -1.234 11.398 1.00 94.62 90 ARG A C 1
ATOM 693 O O . ARG A 1 90 ? -8.716 -0.926 10.529 1.00 94.62 90 ARG A O 1
ATOM 700 N N . VAL A 1 91 ? -6.595 -1.048 11.264 1.00 96.31 91 VAL A N 1
ATOM 701 C CA . VAL A 1 91 ? -5.979 -0.459 10.070 1.00 96.31 91 VAL A CA 1
ATOM 702 C C . VAL A 1 91 ? -5.131 -1.514 9.370 1.00 96.31 91 VAL A C 1
ATOM 704 O O . VAL A 1 91 ? -4.051 -1.873 9.852 1.00 96.31 91 VAL A O 1
ATOM 707 N N . SER A 1 92 ? -5.612 -1.983 8.221 1.00 96.12 92 SER A N 1
ATOM 708 C CA . SER A 1 92 ? -4.973 -3.013 7.401 1.00 96.12 92 SER A CA 1
ATOM 709 C C . SER A 1 92 ? -4.401 -2.423 6.114 1.00 96.12 92 SER A C 1
ATOM 711 O O . SER A 1 92 ? -5.059 -1.646 5.424 1.00 96.12 92 SER A O 1
ATOM 713 N N . THR A 1 93 ? -3.189 -2.832 5.744 1.00 96.56 93 THR A N 1
ATOM 714 C CA . THR A 1 93 ? -2.566 -2.472 4.461 1.00 96.56 93 THR A CA 1
ATOM 715 C C . THR A 1 93 ? -2.384 -3.713 3.600 1.00 96.56 93 THR A C 1
ATOM 717 O O . THR A 1 93 ? -1.733 -4.669 4.012 1.00 96.56 93 THR A O 1
ATOM 720 N N . VAL A 1 94 ? -2.939 -3.710 2.388 1.00 95.19 94 VAL A N 1
ATOM 721 C CA . VAL A 1 94 ? -2.767 -4.806 1.425 1.00 95.19 94 VAL A CA 1
ATOM 722 C C . VAL A 1 94 ? -1.853 -4.334 0.299 1.00 95.19 94 VAL A C 1
ATOM 724 O O . VAL A 1 94 ? -2.158 -3.368 -0.396 1.00 95.19 94 VAL A O 1
ATOM 727 N N . CYS A 1 95 ? -0.728 -5.017 0.112 1.00 94.00 95 CYS A N 1
ATOM 728 C CA . CYS A 1 95 ? 0.340 -4.687 -0.826 1.00 94.00 95 CYS A CA 1
ATOM 729 C C . CYS A 1 95 ? 0.419 -5.767 -1.917 1.00 94.00 95 CYS A C 1
ATOM 731 O O . CYS A 1 95 ? 1.258 -6.668 -1.835 1.00 94.00 95 CYS A O 1
ATOM 733 N N . PRO A 1 96 ? -0.455 -5.715 -2.937 1.00 90.69 96 PRO A N 1
ATOM 734 C CA . PRO A 1 96 ? -0.433 -6.675 -4.025 1.00 90.69 96 PRO A CA 1
ATOM 735 C C . PRO A 1 96 ? 0.739 -6.444 -4.985 1.00 90.69 96 PRO A C 1
ATOM 737 O O . PRO A 1 96 ? 1.221 -5.318 -5.169 1.00 90.69 96 PRO A O 1
ATOM 740 N N . GLN A 1 97 ? 1.146 -7.525 -5.645 1.00 85.25 97 GLN A N 1
ATOM 741 C CA . GLN A 1 97 ? 1.961 -7.494 -6.859 1.00 85.25 97 GLN A CA 1
ATOM 742 C C . GLN A 1 97 ? 1.102 -7.218 -8.107 1.00 85.25 97 GLN A C 1
ATOM 744 O O . GLN A 1 97 ? 0.028 -6.626 -8.007 1.00 85.25 97 GLN A O 1
ATOM 749 N N . PHE A 1 98 ? 1.564 -7.639 -9.289 1.00 81.19 98 PHE A N 1
ATOM 750 C CA . PHE A 1 98 ? 0.805 -7.553 -10.534 1.00 81.19 98 PHE A CA 1
ATOM 751 C C . PHE A 1 98 ? -0.598 -8.170 -10.409 1.00 81.19 98 PHE A C 1
ATOM 753 O O . PHE A 1 98 ? -0.778 -9.282 -9.903 1.00 81.19 98 PHE A O 1
ATOM 760 N N . VAL A 1 99 ? -1.590 -7.418 -10.893 1.00 79.94 99 VAL A N 1
ATOM 761 C CA . VAL A 1 99 ? -2.997 -7.826 -10.967 1.00 79.94 99 VAL A CA 1
ATOM 762 C C . VAL A 1 99 ? -3.450 -7.744 -12.423 1.00 79.94 99 VAL A C 1
ATOM 764 O O . VAL A 1 99 ? -3.231 -6.718 -13.076 1.00 79.94 99 VAL A O 1
ATOM 767 N N . THR A 1 100 ? -4.115 -8.791 -12.916 1.00 77.81 100 THR A N 1
ATOM 768 C CA . THR A 1 100 ? -4.631 -8.948 -14.293 1.00 77.81 100 THR A CA 1
ATOM 769 C C . THR A 1 100 ? -5.777 -7.974 -14.612 1.00 77.81 100 THR A C 1
ATOM 771 O O . THR A 1 100 ? -6.934 -8.336 -14.784 1.00 77.81 100 THR A O 1
ATOM 774 N N . THR A 1 101 ? -5.454 -6.684 -14.679 1.00 72.56 101 THR A N 1
ATOM 775 C CA . THR A 1 101 ? -6.399 -5.569 -14.900 1.00 72.56 101 THR A CA 1
ATOM 776 C C . THR A 1 101 ? -6.035 -4.713 -16.116 1.00 72.56 101 THR A C 1
ATOM 778 O O . THR A 1 101 ? -6.580 -3.622 -16.304 1.00 72.56 101 THR A O 1
ATOM 781 N N . GLY A 1 102 ? -5.036 -5.138 -16.895 1.00 72.50 102 GLY A N 1
ATOM 782 C CA . GLY A 1 102 ? -4.451 -4.348 -17.981 1.00 72.50 102 GLY A CA 1
ATOM 783 C C . GLY A 1 102 ? -3.605 -3.153 -17.513 1.00 72.50 102 GLY A C 1
ATOM 784 O O . GLY A 1 102 ? -3.158 -2.345 -18.323 1.00 72.50 102 GLY A O 1
ATOM 785 N N . MET A 1 103 ? -3.413 -2.968 -16.197 1.00 76.44 103 MET A N 1
ATOM 786 C CA . MET A 1 103 ? -2.716 -1.798 -15.642 1.00 76.44 103 MET A CA 1
ATOM 787 C C . MET A 1 103 ? -1.224 -1.769 -15.984 1.00 76.44 103 MET A C 1
ATOM 789 O O . MET A 1 103 ? -0.686 -0.682 -16.153 1.00 76.44 103 MET A O 1
ATOM 793 N N . PHE A 1 104 ? -0.576 -2.933 -16.087 1.00 76.06 104 PHE A N 1
ATOM 794 C CA . PHE A 1 104 ? 0.866 -3.086 -16.318 1.00 76.06 104 PHE A CA 1
ATOM 795 C C . PHE A 1 104 ? 1.179 -3.818 -17.632 1.00 76.06 104 PHE A C 1
ATOM 797 O O . PHE A 1 104 ? 2.210 -4.477 -17.758 1.00 76.06 104 PHE A O 1
ATOM 804 N N . ASP A 1 105 ? 0.307 -3.701 -18.633 1.00 78.12 105 ASP A N 1
ATOM 805 C CA . ASP A 1 105 ? 0.512 -4.358 -19.924 1.00 78.12 105 ASP A CA 1
ATOM 806 C C . ASP A 1 105 ? 1.811 -3.892 -20.596 1.00 78.12 105 ASP A C 1
ATOM 808 O O . ASP A 1 105 ? 2.103 -2.694 -20.707 1.00 78.12 105 ASP A O 1
ATOM 812 N N . GLY A 1 106 ? 2.604 -4.861 -21.057 1.00 74.38 106 GLY A N 1
ATOM 813 C CA . GLY A 1 106 ? 3.931 -4.608 -21.622 1.00 74.38 106 GLY A CA 1
ATOM 814 C C . GLY A 1 106 ? 5.062 -4.500 -20.594 1.00 74.38 106 GLY A C 1
ATOM 815 O O . GLY A 1 106 ? 6.224 -4.410 -20.987 1.00 74.38 106 GLY A O 1
ATOM 816 N N . ALA A 1 107 ? 4.763 -4.525 -19.291 1.00 78.00 107 ALA A N 1
ATOM 817 C CA . ALA A 1 107 ? 5.788 -4.538 -18.254 1.00 78.00 107 ALA A CA 1
ATOM 818 C C . ALA A 1 107 ? 6.453 -5.924 -18.142 1.00 78.00 107 ALA A C 1
ATOM 820 O O . ALA A 1 107 ? 5.791 -6.960 -18.209 1.00 78.00 107 ALA A O 1
ATOM 821 N N . TYR A 1 108 ? 7.771 -5.919 -17.955 1.00 71.56 108 TYR A N 1
ATOM 822 C CA . TYR A 1 108 ? 8.663 -7.067 -17.768 1.00 71.56 108 TYR A CA 1
ATOM 823 C C . TYR A 1 108 ? 8.658 -8.089 -18.923 1.00 71.56 108 TYR A C 1
ATOM 825 O O . T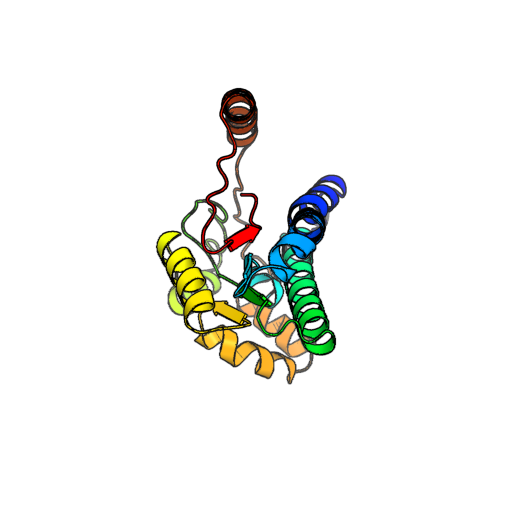YR A 1 108 ? 9.074 -9.227 -18.745 1.00 71.56 108 TYR A O 1
ATOM 833 N N . GLN A 1 109 ? 8.230 -7.686 -20.128 1.00 69.06 109 GLN A N 1
ATOM 834 C CA . GLN A 1 109 ? 8.166 -8.569 -21.308 1.00 69.06 109 GLN A CA 1
ATOM 835 C C . GLN A 1 109 ? 9.493 -8.705 -22.074 1.00 69.06 109 GLN A C 1
ATOM 837 O O . GLN A 1 109 ? 9.677 -9.671 -22.805 1.00 69.06 109 GLN A O 1
ATOM 842 N N . ASN A 1 110 ? 10.416 -7.748 -21.928 1.00 59.88 110 ASN A N 1
ATOM 843 C CA . ASN A 1 110 ? 11.608 -7.643 -22.785 1.00 59.88 110 ASN A CA 1
ATOM 844 C C . ASN A 1 110 ? 12.891 -8.225 -22.165 1.00 59.88 110 ASN A C 1
ATOM 846 O O . ASN A 1 110 ? 13.943 -8.197 -22.798 1.00 59.88 110 ASN A O 1
ATOM 850 N N . GLU A 1 111 ? 12.830 -8.732 -20.934 1.00 61.19 111 GLU A N 1
ATOM 851 C CA . GLU A 1 111 ? 13.980 -9.310 -20.238 1.00 61.19 111 GLU A CA 1
ATOM 852 C C . GLU A 1 111 ? 13.733 -10.803 -20.011 1.00 61.19 111 GLU A C 1
ATOM 854 O O . GLU A 1 111 ? 12.882 -11.162 -19.206 1.00 61.19 111 GLU A O 1
ATOM 859 N N . HIS A 1 112 ? 14.477 -11.688 -20.686 1.00 61.59 112 HIS A N 1
ATOM 860 C CA . HIS A 1 112 ? 14.279 -13.144 -20.573 1.00 61.59 112 HIS A CA 1
ATOM 861 C C . HIS A 1 112 ? 14.340 -13.656 -19.121 1.00 61.59 112 HIS A C 1
ATOM 863 O O . HIS A 1 112 ? 13.580 -14.545 -18.746 1.00 61.59 112 HIS A O 1
ATOM 869 N N . LEU A 1 113 ? 15.209 -13.068 -18.291 1.00 62.28 113 LEU A N 1
ATOM 870 C CA . LEU A 1 113 ? 15.336 -13.419 -16.876 1.00 62.28 113 LEU A CA 1
ATOM 871 C C . LEU A 1 113 ? 14.296 -12.712 -15.992 1.00 62.28 113 LEU A C 1
ATOM 873 O O . LEU A 1 113 ? 13.718 -13.343 -15.113 1.00 62.28 113 LEU A O 1
ATOM 877 N N . GLY A 1 114 ? 14.009 -11.432 -16.253 1.00 64.31 114 GLY A N 1
ATOM 878 C CA . GLY A 1 114 ? 12.960 -10.682 -15.555 1.00 64.31 114 GLY A CA 1
ATOM 879 C C . GLY A 1 114 ? 11.565 -11.272 -15.785 1.00 64.31 114 GLY A C 1
ATOM 880 O O . GLY A 1 114 ? 10.759 -11.322 -14.860 1.00 64.31 114 GLY A O 1
ATOM 881 N N . HIS A 1 115 ? 11.307 -11.807 -16.980 1.00 67.56 115 HIS A N 1
ATOM 882 C CA . HIS A 1 115 ? 10.086 -12.538 -17.311 1.00 67.56 115 HIS A CA 1
ATOM 883 C C . HIS A 1 115 ? 9.971 -13.841 -16.516 1.00 67.56 115 HIS A C 1
ATOM 885 O O . HIS A 1 115 ? 8.934 -14.100 -15.914 1.00 67.56 115 HIS A O 1
ATOM 891 N N . PHE A 1 116 ? 11.048 -14.629 -16.441 1.00 68.00 116 PHE A N 1
ATOM 892 C CA . PHE A 1 116 ? 11.074 -15.848 -15.631 1.00 68.00 116 PHE A CA 1
ATOM 893 C C . PHE A 1 116 ? 10.850 -15.550 -14.139 1.00 68.00 116 PHE A C 1
ATOM 895 O O . PHE A 1 116 ? 10.039 -16.201 -13.485 1.00 68.00 116 PHE A O 1
ATOM 902 N N . ILE A 1 117 ? 11.515 -14.521 -13.601 1.00 67.94 117 ILE A N 1
ATOM 903 C CA . ILE A 1 117 ? 11.322 -14.082 -12.211 1.00 67.94 117 ILE A CA 1
ATOM 904 C C . ILE A 1 117 ? 9.882 -13.602 -11.994 1.00 67.94 117 ILE A C 1
ATOM 906 O O . ILE A 1 117 ? 9.277 -13.952 -10.983 1.00 67.94 117 ILE A O 1
ATOM 910 N N . LYS A 1 118 ? 9.302 -12.855 -12.940 1.00 72.56 118 LYS A N 1
ATOM 911 C CA . LYS A 1 118 ? 7.892 -12.456 -12.887 1.00 72.56 118 LYS A CA 1
ATOM 912 C C . LYS A 1 118 ? 6.980 -13.681 -12.809 1.00 72.56 118 LYS A C 1
ATOM 914 O O . LYS A 1 118 ? 6.166 -13.755 -11.902 1.00 72.56 118 LYS A O 1
ATOM 919 N N . GLU A 1 119 ? 7.124 -14.650 -13.706 1.00 72.38 119 GLU A N 1
ATOM 920 C CA . GLU A 1 119 ? 6.235 -15.818 -13.748 1.00 72.38 119 GLU A CA 1
ATOM 921 C C . GLU A 1 119 ? 6.384 -16.734 -12.528 1.00 72.38 119 GLU A C 1
ATOM 923 O O . GLU A 1 119 ? 5.384 -17.214 -11.995 1.00 72.38 119 GLU A O 1
ATOM 928 N N . CYS A 1 120 ? 7.611 -16.966 -12.056 1.00 68.69 120 CYS A N 1
ATOM 929 C CA . CYS A 1 120 ? 7.863 -17.894 -10.954 1.00 68.69 120 CYS A CA 1
ATOM 930 C C . CYS A 1 120 ? 7.685 -17.264 -9.569 1.00 68.69 120 CYS A C 1
ATOM 932 O O . CYS A 1 120 ? 7.196 -17.924 -8.653 1.00 68.69 120 CYS A O 1
ATOM 934 N N . VAL A 1 121 ? 8.118 -16.014 -9.391 1.00 70.06 121 VAL A N 1
ATOM 935 C CA . VAL A 1 121 ? 8.143 -15.343 -8.081 1.00 70.06 121 VAL A CA 1
ATOM 936 C C . VAL A 1 121 ? 6.947 -14.418 -7.916 1.00 70.06 121 VAL A C 1
ATOM 938 O O . VAL A 1 121 ? 6.442 -14.291 -6.802 1.00 70.06 121 VAL A O 1
ATOM 941 N N . PHE A 1 122 ? 6.464 -13.810 -9.005 1.00 77.44 122 PHE A N 1
ATOM 942 C CA . PHE A 1 122 ? 5.406 -12.803 -8.967 1.00 77.44 122 PHE A CA 1
ATOM 943 C C . PHE A 1 122 ? 4.190 -13.132 -9.855 1.00 77.44 122 PHE A C 1
ATOM 945 O O . PHE A 1 122 ? 3.842 -12.330 -10.727 1.00 77.44 122 PHE A O 1
ATOM 952 N N . PRO A 1 123 ? 3.516 -14.283 -9.647 1.00 73.75 123 PRO A N 1
ATOM 953 C CA . PRO A 1 123 ? 2.417 -14.714 -10.510 1.00 73.75 123 PRO A CA 1
ATOM 954 C C . PRO A 1 123 ? 1.290 -13.676 -10.570 1.00 73.75 123 PRO A C 1
ATOM 956 O O . PRO A 1 123 ? 0.887 -13.116 -9.549 1.00 73.75 123 PRO A O 1
ATOM 959 N N . ASP A 1 124 ? 0.748 -13.416 -11.757 1.00 75.50 124 ASP A N 1
ATOM 960 C CA . ASP A 1 124 ? -0.319 -12.427 -11.881 1.00 75.50 124 ASP A CA 1
ATOM 961 C C . ASP A 1 124 ? -1.546 -12.861 -11.054 1.00 75.50 124 ASP A C 1
ATOM 963 O O . ASP A 1 124 ? -2.045 -13.979 -11.183 1.00 75.50 124 ASP A O 1
ATOM 967 N N . ASN A 1 125 ? -2.043 -11.964 -10.200 1.00 80.62 125 ASN A N 1
ATOM 968 C CA . ASN A 1 125 ? -3.246 -12.216 -9.407 1.00 80.62 125 ASN A CA 1
ATOM 969 C C . ASN A 1 125 ? -4.481 -11.745 -10.169 1.00 80.62 125 ASN A C 1
ATOM 971 O O . ASN A 1 125 ? -4.443 -10.748 -10.900 1.00 80.62 125 ASN A O 1
ATOM 975 N N . LYS A 1 126 ? -5.609 -12.418 -9.982 1.00 86.44 126 LYS A N 1
ATOM 976 C CA . LYS A 1 126 ? -6.897 -11.894 -10.430 1.00 86.44 126 LYS A CA 1
ATOM 977 C C . LYS A 1 126 ? -7.427 -10.858 -9.434 1.00 86.44 126 LYS A C 1
ATOM 979 O O . LYS A 1 126 ? -7.087 -10.920 -8.248 1.00 86.44 126 LYS A O 1
ATOM 984 N N . PRO A 1 127 ? -8.254 -9.891 -9.866 1.00 87.38 127 PRO A N 1
ATOM 985 C CA . PRO A 1 127 ? -8.882 -8.935 -8.952 1.00 87.38 127 PRO A CA 1
ATOM 986 C C . PRO A 1 127 ? -9.640 -9.614 -7.804 1.00 87.38 127 PRO A C 1
ATOM 988 O O . PRO A 1 127 ? -9.611 -9.132 -6.673 1.00 87.38 127 PRO A O 1
ATOM 991 N N . GLU A 1 128 ? -10.261 -10.762 -8.078 1.00 89.12 128 GLU A N 1
ATOM 992 C CA . GLU A 1 128 ? -10.989 -11.558 -7.092 1.00 89.12 128 GLU A CA 1
ATOM 993 C C . GLU A 1 128 ? -10.053 -12.140 -6.030 1.00 89.12 128 GLU A C 1
ATOM 995 O O . GLU A 1 128 ? -10.454 -12.297 -4.880 1.00 89.12 128 GLU A O 1
ATOM 1000 N N . ASP A 1 129 ? -8.804 -12.440 -6.386 1.00 88.56 129 ASP A N 1
ATOM 1001 C CA . ASP A 1 129 ? -7.804 -12.950 -5.447 1.00 88.56 129 ASP A CA 1
ATOM 1002 C C . ASP A 1 129 ? -7.420 -11.848 -4.453 1.00 88.56 129 ASP A C 1
ATOM 1004 O O . ASP A 1 129 ? -7.407 -12.076 -3.246 1.00 88.56 129 ASP A O 1
ATOM 1008 N N . ILE A 1 130 ? -7.218 -10.620 -4.943 1.00 89.94 130 ILE A N 1
ATOM 1009 C CA . ILE A 1 130 ? -6.933 -9.462 -4.086 1.00 89.94 130 ILE A CA 1
ATOM 1010 C C . ILE A 1 130 ? -8.127 -9.135 -3.188 1.00 89.94 130 ILE A C 1
ATOM 1012 O O . ILE A 1 130 ? -7.944 -8.855 -2.006 1.00 89.94 130 ILE A O 1
ATOM 1016 N N . ALA A 1 131 ? -9.352 -9.213 -3.712 1.00 92.19 131 ALA A N 1
ATOM 1017 C CA . ALA A 1 131 ? -10.558 -9.023 -2.911 1.00 92.19 131 ALA A CA 1
ATOM 1018 C C . ALA A 1 131 ? -10.656 -10.060 -1.778 1.00 92.19 131 ALA A C 1
ATOM 1020 O O . ALA A 1 131 ? -10.957 -9.697 -0.640 1.00 92.19 131 ALA A O 1
ATOM 1021 N N . ARG A 1 132 ? -10.333 -11.334 -2.051 1.00 92.88 132 ARG A N 1
ATOM 1022 C CA . ARG A 1 132 ? -10.268 -12.373 -1.010 1.00 92.88 132 ARG A CA 1
ATOM 1023 C C . ARG A 1 132 ? -9.203 -12.073 0.037 1.00 92.88 132 ARG A C 1
ATOM 1025 O O . ARG A 1 132 ? -9.470 -12.263 1.217 1.00 92.88 132 ARG A O 1
ATOM 1032 N N . GLU A 1 133 ? -8.043 -11.561 -0.361 1.00 91.75 133 GLU A N 1
ATOM 1033 C CA . GLU A 1 133 ? -6.990 -11.163 0.583 1.00 91.75 133 GLU A CA 1
ATOM 1034 C C . GLU A 1 133 ? -7.408 -9.965 1.449 1.00 91.75 133 GLU A C 1
ATOM 1036 O O . GLU A 1 133 ? -7.084 -9.931 2.634 1.00 91.75 133 GLU A O 1
ATOM 1041 N N . VAL A 1 134 ? -8.196 -9.023 0.920 1.00 92.56 134 VAL A N 1
ATOM 1042 C CA . VAL A 1 134 ? -8.781 -7.939 1.728 1.00 92.56 134 VAL A CA 1
ATOM 1043 C C . VAL A 1 134 ? -9.772 -8.487 2.756 1.00 92.56 134 VAL A C 1
ATOM 1045 O O . VAL A 1 134 ? -9.682 -8.154 3.936 1.00 92.56 134 VAL A O 1
ATOM 1048 N N . VAL A 1 135 ? -10.689 -9.364 2.344 1.00 94.62 135 VAL A N 1
ATOM 1049 C CA . VAL A 1 135 ? -11.630 -10.011 3.276 1.00 94.62 135 VAL A CA 1
ATOM 1050 C C . VAL A 1 135 ? -10.875 -10.832 4.323 1.00 94.62 135 VAL A C 1
ATOM 1052 O O . VAL A 1 135 ? -11.209 -10.800 5.508 1.00 94.62 135 VAL A O 1
ATOM 1055 N N . TYR A 1 136 ? -9.817 -11.531 3.913 1.00 93.81 136 TYR A N 1
ATOM 1056 C CA . TYR A 1 136 ? -8.936 -12.257 4.818 1.00 93.81 136 TYR A CA 1
ATOM 1057 C C . TYR A 1 136 ? -8.266 -11.315 5.829 1.00 93.81 136 TYR A C 1
ATOM 1059 O O . TYR A 1 136 ? -8.246 -11.630 7.017 1.00 93.81 136 TYR A O 1
ATOM 1067 N N . ALA A 1 137 ? -7.789 -10.142 5.397 1.00 92.19 137 ALA A N 1
ATOM 1068 C CA . ALA A 1 137 ? -7.200 -9.140 6.285 1.00 92.19 137 ALA A CA 1
ATOM 1069 C C . ALA A 1 137 ? -8.172 -8.691 7.379 1.00 92.19 137 ALA A C 1
ATOM 1071 O O . ALA A 1 137 ? -7.804 -8.665 8.551 1.00 92.19 137 ALA A O 1
ATOM 1072 N N . ILE A 1 138 ? -9.416 -8.398 6.992 1.00 92.50 138 ILE A N 1
ATOM 1073 C CA . ILE A 1 138 ? -10.477 -7.943 7.898 1.00 92.50 138 ILE A CA 1
ATOM 1074 C C . ILE A 1 138 ? -10.848 -9.050 8.895 1.00 92.50 138 ILE A C 1
ATOM 1076 O O . ILE A 1 138 ? -10.900 -8.820 10.101 1.00 92.50 138 ILE A O 1
ATOM 1080 N N . THR A 1 139 ? -11.084 -10.266 8.397 1.00 93.19 139 THR A N 1
ATOM 1081 C CA . THR A 1 139 ? -11.554 -11.405 9.211 1.00 93.19 139 THR A CA 1
ATOM 1082 C C . THR A 1 139 ? -10.492 -11.972 10.151 1.00 93.19 139 THR A C 1
ATOM 1084 O O . THR A 1 139 ? -10.844 -12.504 11.198 1.00 93.19 139 THR A O 1
ATOM 1087 N N . HIS A 1 140 ? -9.209 -11.864 9.797 1.00 93.44 140 HIS A N 1
ATOM 1088 C CA . HIS A 1 140 ? -8.084 -12.391 10.583 1.00 93.44 140 HIS A CA 1
ATOM 1089 C C . HIS A 1 140 ? -7.243 -11.291 11.242 1.00 93.44 140 HIS A C 1
ATOM 1091 O O . HIS A 1 140 ? -6.132 -11.569 11.702 1.00 93.44 140 HIS A O 1
ATOM 1097 N N . GLU A 1 141 ? -7.750 -10.056 11.253 1.00 91.44 141 GLU A N 1
ATOM 1098 C CA . GLU A 1 141 ? -7.156 -8.909 11.952 1.00 91.44 141 GLU A CA 1
ATOM 1099 C C . GLU A 1 141 ? -5.697 -8.661 11.542 1.00 91.44 141 GLU A C 1
ATOM 1101 O O . GLU A 1 141 ? -4.817 -8.395 12.360 1.00 91.44 141 GLU A O 1
ATOM 1106 N N . LYS A 1 142 ? -5.409 -8.806 10.243 1.00 92.38 142 LYS A N 1
ATOM 1107 C CA . LYS A 1 142 ? -4.057 -8.616 9.713 1.00 92.38 142 LYS A CA 1
ATOM 1108 C C . LYS A 1 142 ? -3.797 -7.144 9.449 1.00 92.38 142 LYS A C 1
ATOM 1110 O O . LYS A 1 142 ? -4.458 -6.524 8.621 1.00 92.38 142 LYS A O 1
ATOM 1115 N N . GLU A 1 143 ? -2.778 -6.613 10.110 1.00 93.12 143 GLU A N 1
ATOM 1116 C CA . GLU A 1 143 ? -2.313 -5.237 9.927 1.00 93.12 143 GLU A CA 1
ATOM 1117 C C . GLU A 1 143 ? -1.670 -5.002 8.553 1.00 93.12 143 GLU A C 1
ATOM 1119 O O . GLU A 1 143 ? -1.812 -3.928 7.968 1.00 93.12 143 GLU A O 1
ATOM 1124 N N . GLU A 1 144 ? -0.971 -6.005 8.021 1.00 94.12 144 GLU A N 1
ATOM 1125 C CA . GLU A 1 144 ? -0.290 -5.922 6.732 1.00 94.12 144 GLU A CA 1
ATOM 1126 C C . GLU A 1 144 ? -0.317 -7.273 6.005 1.00 94.12 144 GLU A C 1
ATOM 1128 O O . GLU A 1 144 ? -0.062 -8.327 6.593 1.00 94.12 144 GLU A O 1
ATOM 1133 N N . ILE A 1 145 ? -0.624 -7.238 4.707 1.00 93.56 145 ILE A N 1
ATOM 1134 C CA . ILE A 1 145 ? -0.531 -8.383 3.799 1.00 93.56 145 ILE A CA 1
ATOM 1135 C C . ILE A 1 145 ? 0.263 -7.954 2.574 1.00 93.56 145 ILE A C 1
ATOM 1137 O O . ILE A 1 145 ? -0.209 -7.148 1.777 1.00 93.56 145 ILE A O 1
ATOM 1141 N N . ILE A 1 146 ? 1.445 -8.533 2.380 1.00 92.69 146 ILE A N 1
ATOM 1142 C CA . ILE A 1 146 ? 2.255 -8.332 1.176 1.00 92.69 146 ILE A CA 1
ATOM 1143 C C . ILE A 1 146 ? 2.158 -9.583 0.308 1.00 92.69 146 ILE A C 1
ATOM 1145 O O . ILE A 1 146 ? 2.389 -10.693 0.787 1.00 92.69 146 ILE A O 1
ATOM 1149 N N . LEU A 1 147 ? 1.814 -9.408 -0.969 1.00 89.81 147 LEU A N 1
ATOM 1150 C CA . LEU A 1 147 ? 1.688 -10.504 -1.927 1.00 89.81 147 LEU A CA 1
ATOM 1151 C C . LEU A 1 147 ? 2.838 -10.455 -2.940 1.00 89.81 147 LEU A C 1
ATOM 1153 O O . LEU A 1 147 ? 3.114 -9.378 -3.473 1.00 89.81 147 LEU A O 1
ATOM 1157 N N . PRO A 1 148 ? 3.490 -11.600 -3.214 1.00 89.19 148 PRO A N 1
ATOM 1158 C CA . PRO A 1 148 ? 3.248 -12.918 -2.628 1.00 89.19 148 PRO A CA 1
ATOM 1159 C C . PRO A 1 148 ? 3.754 -12.979 -1.180 1.00 89.19 148 PRO A C 1
ATOM 1161 O O . PRO A 1 148 ? 4.784 -12.391 -0.849 1.00 89.19 148 PRO A O 1
ATOM 1164 N N . ARG A 1 149 ? 3.066 -13.745 -0.320 1.00 87.56 149 ARG A N 1
ATOM 1165 C CA . ARG A 1 149 ? 3.366 -13.809 1.127 1.00 87.56 149 ARG A CA 1
ATOM 1166 C C . ARG A 1 149 ? 4.813 -14.209 1.431 1.00 87.56 149 ARG A C 1
ATOM 1168 O O . ARG A 1 149 ? 5.392 -13.698 2.384 1.00 87.56 149 ARG A O 1
ATOM 1175 N N . LEU A 1 150 ? 5.412 -15.068 0.600 1.00 87.00 150 LEU A N 1
ATOM 1176 C CA . LEU A 1 150 ? 6.822 -15.448 0.721 1.00 87.00 150 LEU A CA 1
ATOM 1177 C C . LEU A 1 150 ? 7.760 -14.244 0.549 1.00 87.00 150 LEU A C 1
ATOM 1179 O O . LEU A 1 150 ? 8.681 -14.073 1.336 1.00 87.00 150 LEU A O 1
ATOM 1183 N N . VAL A 1 151 ? 7.513 -13.382 -0.439 1.00 85.94 151 VAL A N 1
ATOM 1184 C CA . VAL A 1 151 ? 8.313 -12.163 -0.634 1.00 85.94 151 VAL A CA 1
ATOM 1185 C C . VAL A 1 151 ? 8.066 -11.187 0.506 1.00 85.94 151 VAL A C 1
ATOM 1187 O O . VAL A 1 151 ? 9.022 -10.635 1.035 1.00 85.94 151 VAL A O 1
ATOM 1190 N N . GLY A 1 152 ? 6.810 -11.031 0.936 1.00 86.62 152 GLY A N 1
ATOM 1191 C CA . GLY A 1 152 ? 6.463 -10.256 2.127 1.00 86.62 152 GLY A CA 1
ATOM 1192 C C . GLY A 1 152 ? 7.270 -10.663 3.357 1.00 86.62 152 GLY A C 1
ATOM 1193 O O . GLY A 1 152 ? 7.810 -9.814 4.058 1.00 86.62 152 GLY A O 1
ATOM 1194 N N . PHE A 1 153 ? 7.418 -11.971 3.568 1.00 87.44 153 PHE A N 1
ATOM 1195 C CA . PHE A 1 153 ? 8.231 -12.526 4.644 1.00 87.44 153 PHE A CA 1
ATOM 1196 C C . PHE A 1 153 ? 9.736 -12.267 4.459 1.00 87.44 153 PHE A C 1
ATOM 1198 O O . PHE A 1 153 ? 10.434 -12.023 5.438 1.00 87.44 153 PHE A O 1
ATOM 1205 N N . LEU A 1 154 ? 10.247 -12.295 3.224 1.00 88.00 154 LEU A N 1
ATOM 1206 C CA . LEU A 1 154 ? 11.671 -12.096 2.926 1.00 88.00 154 LEU A CA 1
ATOM 1207 C C . LEU A 1 154 ? 12.108 -10.619 2.913 1.00 88.00 154 LEU A C 1
ATOM 1209 O O . LEU A 1 154 ? 13.278 -10.327 3.162 1.00 88.00 154 LEU A O 1
ATOM 1213 N N . LEU A 1 155 ? 11.197 -9.682 2.643 1.00 87.00 155 LEU A N 1
ATOM 1214 C CA . LEU A 1 155 ? 11.498 -8.252 2.499 1.00 87.00 155 LEU A CA 1
ATOM 1215 C C . LEU A 1 155 ? 12.208 -7.620 3.712 1.00 87.00 155 LEU A C 1
ATOM 1217 O O . LEU A 1 155 ? 13.210 -6.934 3.499 1.00 87.00 155 LEU A O 1
ATOM 1221 N N . PRO A 1 156 ? 11.788 -7.853 4.971 1.00 85.44 156 PRO A N 1
ATOM 1222 C CA . PRO A 1 156 ? 12.505 -7.333 6.135 1.00 85.44 156 PRO A CA 1
ATOM 1223 C C . PRO A 1 156 ? 13.958 -7.820 6.217 1.00 85.44 156 PRO A C 1
ATOM 1225 O O . PRO A 1 156 ? 14.836 -7.074 6.643 1.00 85.44 156 PRO A O 1
ATOM 1228 N N . PHE A 1 157 ? 14.242 -9.043 5.758 1.00 86.62 157 PHE A N 1
ATOM 1229 C CA . PHE A 1 157 ? 15.606 -9.576 5.728 1.00 86.62 157 PHE A CA 1
ATOM 1230 C C . PHE A 1 157 ? 16.456 -8.926 4.638 1.00 86.62 157 PHE A C 1
ATOM 1232 O O . PHE A 1 157 ? 17.660 -8.760 4.824 1.00 86.62 157 PHE A O 1
ATOM 1239 N N . ALA A 1 158 ? 15.849 -8.495 3.528 1.00 83.50 158 ALA A N 1
ATOM 1240 C CA . ALA A 1 158 ? 16.557 -7.732 2.502 1.00 83.50 158 ALA A CA 1
ATOM 1241 C C . ALA A 1 158 ? 17.109 -6.403 3.057 1.00 83.50 158 ALA A C 1
ATOM 1243 O O . ALA A 1 158 ? 18.174 -5.963 2.631 1.00 83.50 158 ALA A O 1
ATOM 1244 N N . ALA A 1 159 ? 16.447 -5.806 4.057 1.00 84.38 159 ALA A N 1
ATOM 1245 C CA . ALA A 1 159 ? 16.905 -4.579 4.713 1.00 84.38 159 ALA A CA 1
ATOM 1246 C C . ALA A 1 159 ? 18.183 -4.756 5.560 1.00 84.38 159 ALA A C 1
ATOM 1248 O O . ALA A 1 159 ? 18.804 -3.763 5.933 1.00 84.38 159 ALA A O 1
ATOM 1249 N N . LEU A 1 160 ? 18.604 -5.997 5.846 1.00 89.19 160 LEU A N 1
ATOM 1250 C CA . LEU A 1 160 ? 19.870 -6.285 6.532 1.00 89.19 160 LEU A CA 1
ATOM 1251 C C . LEU A 1 160 ? 21.088 -6.134 5.611 1.00 89.19 160 LEU A C 1
ATOM 1253 O O . LEU A 1 160 ? 22.216 -6.019 6.091 1.00 89.19 160 LEU A O 1
ATOM 1257 N N . PHE A 1 161 ? 20.884 -6.150 4.292 1.00 88.56 161 PHE A N 1
ATOM 1258 C CA . PHE A 1 161 ? 21.969 -6.033 3.327 1.00 88.56 161 PHE A CA 1
ATOM 1259 C C . PHE A 1 161 ? 22.266 -4.560 3.002 1.00 88.56 161 PHE A C 1
ATOM 1261 O O . PHE A 1 161 ? 21.347 -3.742 2.913 1.00 88.56 161 PHE A O 1
ATOM 1268 N N . PRO A 1 162 ? 23.541 -4.197 2.765 1.00 91.38 162 PRO A N 1
ATOM 1269 C CA . PRO A 1 162 ? 23.903 -2.871 2.278 1.00 91.38 162 PRO A CA 1
ATOM 1270 C C . PRO A 1 162 ? 23.129 -2.493 1.014 1.00 91.38 162 PRO A C 1
ATOM 1272 O O . PRO A 1 162 ? 22.960 -3.318 0.115 1.00 91.38 162 PRO A O 1
ATOM 1275 N N . ARG A 1 163 ? 22.751 -1.214 0.901 1.00 86.31 163 ARG A N 1
ATOM 1276 C CA . ARG A 1 163 ? 21.935 -0.707 -0.214 1.00 86.31 163 ARG A CA 1
ATOM 1277 C C . ARG A 1 163 ? 22.505 -1.021 -1.598 1.00 86.31 163 ARG A C 1
ATOM 1279 O O . ARG A 1 163 ? 21.763 -1.281 -2.527 1.00 86.31 163 ARG A O 1
ATOM 1286 N N . VAL A 1 164 ? 23.829 -1.052 -1.726 1.00 88.25 164 VAL A N 1
ATOM 1287 C CA . VAL A 1 164 ? 24.488 -1.415 -2.986 1.00 88.25 164 VAL A CA 1
ATOM 1288 C C . VAL A 1 164 ? 24.100 -2.832 -3.424 1.00 88.25 164 VAL A C 1
ATOM 1290 O O . VAL A 1 164 ? 23.809 -3.053 -4.593 1.00 88.25 164 VAL A O 1
ATOM 1293 N N . ILE A 1 165 ? 24.049 -3.787 -2.490 1.00 87.19 165 ILE A N 1
ATOM 1294 C CA . ILE A 1 165 ? 23.690 -5.182 -2.779 1.00 87.19 165 ILE A CA 1
ATOM 1295 C C . ILE A 1 165 ? 22.214 -5.281 -3.160 1.00 87.19 165 ILE A C 1
ATOM 1297 O O . ILE A 1 165 ? 21.880 -5.960 -4.129 1.00 87.19 165 ILE A O 1
ATOM 1301 N N . THR A 1 166 ? 21.335 -4.590 -2.432 1.00 84.81 166 THR A N 1
ATOM 1302 C CA . THR A 1 166 ? 19.900 -4.603 -2.735 1.00 84.81 166 THR A CA 1
ATOM 1303 C C . THR A 1 166 ? 19.585 -3.892 -4.050 1.00 84.81 166 THR A C 1
ATOM 1305 O O . THR A 1 166 ? 18.777 -4.402 -4.818 1.00 84.81 166 THR A O 1
ATOM 1308 N N . ASP A 1 167 ? 20.278 -2.801 -4.384 1.00 85.19 167 ASP A N 1
ATOM 1309 C CA . ASP A 1 167 ? 20.146 -2.120 -5.676 1.00 85.19 167 ASP A CA 1
ATOM 1310 C C . ASP A 1 167 ? 20.565 -3.045 -6.836 1.00 85.19 167 ASP A C 1
ATOM 1312 O O . ASP A 1 167 ? 19.854 -3.131 -7.840 1.00 85.19 167 ASP A O 1
ATOM 1316 N N . TYR A 1 168 ? 21.670 -3.795 -6.697 1.00 85.25 168 TYR A N 1
ATOM 1317 C CA . TYR A 1 168 ? 22.066 -4.807 -7.688 1.00 85.25 168 TYR A CA 1
ATOM 1318 C C . TYR A 1 168 ? 21.053 -5.946 -7.791 1.00 85.25 168 TYR A C 1
ATOM 1320 O O . TYR A 1 168 ? 20.724 -6.364 -8.900 1.00 85.25 168 TYR A O 1
ATOM 1328 N N . LEU A 1 169 ? 20.534 -6.430 -6.660 1.00 81.94 169 LEU A N 1
ATOM 1329 C CA . LEU A 1 169 ? 19.505 -7.466 -6.630 1.00 81.94 169 LEU A CA 1
ATOM 1330 C C . LEU A 1 169 ? 18.232 -6.999 -7.348 1.00 81.94 169 LEU A C 1
ATOM 1332 O O . LEU A 1 169 ? 17.699 -7.718 -8.186 1.00 81.94 169 LEU A O 1
AT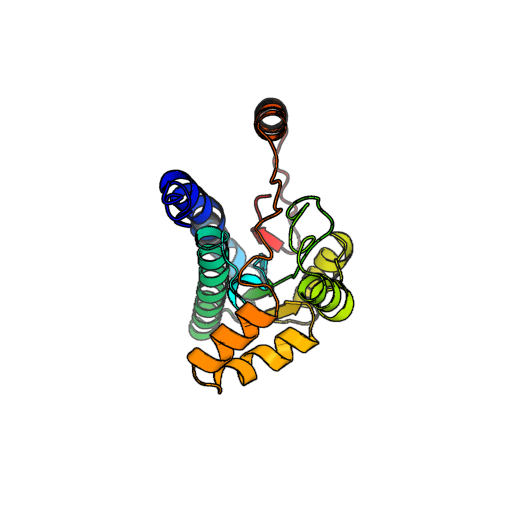OM 1336 N N . PHE A 1 170 ? 17.760 -5.783 -7.076 1.00 80.19 170 PHE A N 1
ATOM 1337 C CA . PHE A 1 170 ? 16.558 -5.240 -7.709 1.00 80.19 170 PHE A CA 1
ATOM 1338 C C . PHE A 1 170 ? 16.768 -4.953 -9.193 1.00 80.19 170 PHE A C 1
ATOM 1340 O O . PHE A 1 170 ? 15.881 -5.242 -9.996 1.00 80.19 170 PHE A O 1
ATOM 1347 N N . ALA A 1 171 ? 17.942 -4.453 -9.584 1.00 79.19 171 ALA A N 1
ATOM 1348 C CA . ALA A 1 171 ? 18.302 -4.317 -10.991 1.00 79.19 171 ALA A CA 1
ATOM 1349 C C . ALA A 1 171 ? 18.311 -5.682 -11.700 1.00 79.19 171 ALA A C 1
ATOM 1351 O O . ALA A 1 171 ? 17.761 -5.799 -12.792 1.00 79.19 171 ALA A O 1
ATOM 1352 N N . PHE A 1 172 ? 18.864 -6.713 -11.053 1.00 77.81 172 PHE A N 1
ATOM 1353 C CA . PHE A 1 172 ? 18.891 -8.091 -11.549 1.00 77.81 172 PHE A CA 1
ATOM 1354 C C . PHE A 1 172 ? 17.491 -8.711 -11.675 1.00 77.81 172 PHE A C 1
ATOM 1356 O O . PHE A 1 172 ? 17.222 -9.435 -12.629 1.00 77.81 172 PHE A O 1
ATOM 1363 N N . MET A 1 173 ? 16.572 -8.382 -10.765 1.00 73.12 173 MET A N 1
ATOM 1364 C CA . MET A 1 173 ? 15.160 -8.789 -10.824 1.00 73.12 173 MET A CA 1
ATOM 1365 C C . MET A 1 173 ? 14.327 -7.981 -11.841 1.00 73.12 173 MET A C 1
ATOM 1367 O O . MET A 1 173 ? 13.100 -8.065 -11.846 1.00 73.12 173 MET A O 1
ATOM 1371 N N . GLY A 1 174 ? 14.974 -7.181 -12.693 1.00 74.31 174 GLY A N 1
ATOM 1372 C CA . GLY A 1 174 ? 14.331 -6.404 -13.751 1.00 74.31 174 GLY A CA 1
ATOM 1373 C C . GLY A 1 174 ? 13.785 -5.045 -13.316 1.00 74.31 174 GLY A C 1
ATOM 1374 O O . GLY A 1 174 ? 13.077 -4.389 -14.076 1.00 74.31 174 GLY A O 1
ATOM 1375 N N . GLY A 1 175 ? 14.127 -4.554 -12.121 1.00 76.06 175 GLY A N 1
ATOM 1376 C CA . GLY A 1 175 ? 13.785 -3.193 -11.682 1.00 76.06 175 GLY A CA 1
ATOM 1377 C C . GLY A 1 175 ? 14.436 -2.088 -12.532 1.00 76.06 175 GLY A C 1
ATOM 1378 O O . GLY A 1 175 ? 14.005 -0.935 -12.486 1.00 76.06 175 GLY A O 1
ATOM 1379 N N . GLY A 1 176 ? 15.455 -2.430 -13.331 1.00 77.31 176 GLY A N 1
ATOM 1380 C CA . GLY A 1 176 ? 16.148 -1.519 -14.243 1.00 77.31 176 GLY A CA 1
ATOM 1381 C C . GLY A 1 176 ? 15.372 -1.224 -15.529 1.00 77.31 176 GLY A C 1
ATOM 1382 O O . GLY A 1 176 ? 15.073 -0.057 -15.793 1.00 77.31 176 GLY A O 1
ATOM 1383 N N . HIS A 1 177 ? 15.025 -2.251 -16.315 1.00 78.88 177 HIS A N 1
ATOM 1384 C CA . HIS A 1 177 ? 14.365 -2.092 -17.621 1.00 78.88 177 HIS A CA 1
ATOM 1385 C C . HIS A 1 177 ? 13.011 -2.804 -17.739 1.00 78.88 177 HIS A C 1
ATOM 1387 O O . HIS A 1 177 ? 12.375 -2.733 -18.792 1.00 78.88 177 HIS A O 1
ATOM 1393 N N . GLY A 1 178 ? 12.481 -3.387 -16.659 1.00 74.94 178 GLY A N 1
ATOM 1394 C CA . GLY A 1 178 ? 11.175 -4.050 -16.658 1.00 74.94 178 GLY A CA 1
ATOM 1395 C C . GLY A 1 178 ? 10.043 -3.155 -17.168 1.00 74.94 178 GLY A C 1
ATOM 1396 O O . GLY A 1 178 ? 9.172 -3.595 -17.909 1.00 74.94 178 GLY A O 1
ATOM 1397 N N . MET A 1 179 ? 10.089 -1.854 -16.895 1.00 81.88 179 MET A N 1
ATOM 1398 C CA . MET A 1 179 ? 9.065 -0.910 -17.354 1.00 81.88 179 MET A CA 1
ATOM 1399 C C . MET A 1 179 ? 9.329 -0.316 -18.750 1.00 81.88 179 MET A C 1
ATOM 1401 O O . MET A 1 179 ? 8.612 0.593 -19.182 1.00 81.88 179 MET A O 1
ATOM 1405 N N . ASP A 1 180 ? 10.337 -0.793 -19.490 1.00 80.94 180 ASP A N 1
ATOM 1406 C CA . ASP A 1 180 ? 10.692 -0.203 -20.784 1.00 80.94 180 ASP A CA 1
ATOM 1407 C C . ASP A 1 180 ? 9.636 -0.436 -21.872 1.00 80.94 180 ASP A C 1
ATOM 1409 O O . ASP A 1 180 ? 9.410 0.464 -22.687 1.00 80.94 180 ASP A O 1
ATOM 1413 N N . GLY A 1 181 ? 8.967 -1.593 -21.837 1.00 76.00 181 GLY A N 1
ATOM 1414 C CA . GLY A 1 181 ? 7.879 -1.980 -22.743 1.00 76.00 181 GLY A CA 1
ATOM 1415 C C . GLY A 1 181 ? 6.477 -1.575 -22.278 1.00 76.00 181 GLY A C 1
ATOM 1416 O O . GLY A 1 181 ? 5.499 -1.902 -22.949 1.00 76.00 181 GLY A O 1
ATOM 1417 N N . PHE A 1 182 ? 6.365 -0.874 -21.145 1.00 81.19 182 PHE A N 1
ATOM 1418 C CA . PHE A 1 182 ? 5.080 -0.481 -20.577 1.00 81.19 182 PHE A CA 1
ATOM 1419 C C . PHE A 1 182 ? 4.276 0.391 -21.547 1.00 81.19 182 PHE A C 1
ATOM 1421 O O . PHE A 1 182 ? 4.732 1.457 -21.967 1.00 81.19 182 PHE A O 1
ATOM 1428 N N . LYS A 1 183 ? 3.064 -0.060 -21.884 1.00 75.06 183 LYS A N 1
ATOM 1429 C CA . LYS A 1 183 ? 2.194 0.611 -22.862 1.00 75.06 183 LYS A CA 1
ATOM 1430 C C . LYS A 1 183 ? 1.334 1.708 -22.231 1.00 75.06 183 LYS A C 1
ATOM 1432 O O . LYS A 1 183 ? 1.058 2.720 -22.875 1.00 75.06 183 LYS A O 1
ATOM 1437 N N . GLY A 1 184 ? 0.935 1.521 -20.971 1.00 74.69 184 GLY A N 1
ATOM 1438 C CA . GLY A 1 184 ? -0.041 2.371 -20.292 1.00 74.69 184 GLY A CA 1
ATOM 1439 C C . GLY A 1 184 ? -1.424 2.345 -20.946 1.00 74.69 184 GLY A C 1
ATOM 1440 O O . GLY A 1 184 ? -1.677 1.613 -21.902 1.00 74.69 184 GLY A O 1
ATOM 1441 N N . ARG A 1 185 ? -2.343 3.163 -20.425 1.00 67.00 185 ARG A N 1
ATOM 1442 C CA . ARG A 1 185 ? -3.677 3.344 -21.010 1.00 67.00 185 ARG A CA 1
ATOM 1443 C C . ARG A 1 185 ? -3.664 4.596 -21.894 1.00 67.00 185 ARG A C 1
ATOM 1445 O O . ARG A 1 185 ? -3.351 5.689 -21.429 1.00 67.00 185 ARG A O 1
ATOM 1452 N N . GLY A 1 186 ? -3.901 4.416 -23.195 1.00 64.75 186 GLY A N 1
ATOM 1453 C CA . GLY A 1 186 ? -3.717 5.450 -24.222 1.00 64.75 186 GLY A CA 1
ATOM 1454 C C . GLY A 1 186 ? -4.677 6.650 -24.129 1.00 64.75 186 GLY A C 1
ATOM 1455 O O . GLY A 1 186 ? -5.557 6.726 -23.275 1.00 64.75 186 GLY A O 1
ATOM 1456 N N . LYS A 1 187 ? -4.542 7.608 -25.062 1.00 61.31 187 LYS A N 1
ATOM 1457 C CA . LYS A 1 187 ? -5.379 8.831 -25.116 1.00 61.31 187 LYS A CA 1
ATOM 1458 C C . LYS A 1 187 ? -6.877 8.558 -25.312 1.00 61.31 187 LYS A C 1
ATOM 1460 O O . LYS A 1 187 ? -7.691 9.412 -24.971 1.00 61.31 187 LYS A O 1
ATOM 1465 N N . GLU A 1 188 ? -7.239 7.418 -25.892 1.00 58.53 188 GLU A N 1
ATOM 1466 C CA . GLU A 1 188 ? -8.637 7.020 -26.097 1.00 58.53 188 GLU A CA 1
ATOM 1467 C C . GLU A 1 188 ? -9.294 6.542 -24.806 1.00 58.53 188 GLU A C 1
ATOM 1469 O O . GLU A 1 188 ? -10.377 7.020 -24.493 1.00 58.53 188 GLU A O 1
ATOM 1474 N N . TRP A 1 189 ? -8.591 5.745 -23.994 1.00 62.47 189 TRP A N 1
ATOM 1475 C CA . TRP A 1 189 ? -9.038 5.374 -22.647 1.00 62.47 189 TRP A CA 1
ATOM 1476 C C . TRP A 1 189 ? -9.320 6.610 -21.783 1.00 62.47 189 TRP A C 1
ATOM 1478 O O . TRP A 1 189 ? -10.367 6.733 -21.158 1.00 62.47 189 TRP A O 1
ATOM 1488 N N . ASN A 1 190 ? -8.416 7.594 -21.808 1.00 63.00 190 ASN A N 1
ATOM 1489 C CA . ASN A 1 190 ? -8.597 8.838 -21.052 1.00 63.00 190 ASN A CA 1
ATOM 1490 C C . ASN A 1 190 ? -9.764 9.704 -21.567 1.00 63.00 190 ASN A C 1
ATOM 1492 O O . ASN A 1 190 ? -10.219 10.597 -20.849 1.00 63.00 190 ASN A O 1
ATOM 1496 N N . ARG A 1 191 ? -10.220 9.489 -22.811 1.00 56.56 191 ARG A N 1
ATOM 1497 C CA . ARG A 1 191 ? -11.405 10.147 -23.381 1.00 56.56 191 ARG A CA 1
ATOM 1498 C C . ARG A 1 191 ? -12.683 9.397 -23.034 1.00 56.56 191 ARG A C 1
ATOM 1500 O O . ARG A 1 191 ? -13.608 10.049 -22.569 1.00 56.56 191 ARG A O 1
ATOM 1507 N N . SER A 1 192 ? -12.717 8.073 -23.193 1.00 55.28 192 SER A N 1
ATOM 1508 C CA . SER A 1 192 ? -13.879 7.256 -22.821 1.00 55.28 192 SER A CA 1
ATOM 1509 C C . SER A 1 192 ? -14.193 7.399 -21.335 1.00 55.28 192 SER A C 1
ATOM 1511 O O . SER A 1 192 ? -15.328 7.683 -20.982 1.00 55.28 192 SER A O 1
ATOM 1513 N N . TRP A 1 193 ? -13.170 7.366 -20.476 1.00 54.56 193 TRP A N 1
ATOM 1514 C CA . TRP A 1 193 ? -13.339 7.548 -19.034 1.00 54.56 193 TRP A CA 1
ATOM 1515 C C . TRP A 1 193 ? -13.913 8.925 -18.680 1.00 54.56 193 TRP A C 1
ATOM 1517 O O . TRP A 1 193 ? -14.729 9.051 -17.778 1.00 54.56 193 TRP A O 1
ATOM 1527 N N . ARG A 1 194 ? -13.529 9.978 -19.414 1.00 55.41 194 ARG A N 1
ATOM 1528 C CA . ARG A 1 194 ? -14.040 11.344 -19.199 1.00 55.41 194 ARG A CA 1
ATOM 1529 C C . ARG A 1 194 ? -15.504 11.502 -19.629 1.00 55.41 194 ARG A C 1
ATOM 1531 O O . ARG A 1 194 ? -16.177 12.391 -19.119 1.00 55.41 194 ARG A O 1
ATOM 1538 N N . LEU A 1 195 ? -15.970 10.675 -20.565 1.00 52.75 195 LEU A N 1
ATOM 1539 C CA . LEU A 1 195 ? -17.367 10.630 -21.001 1.00 52.75 195 LEU A CA 1
ATOM 1540 C C . LEU A 1 195 ? -18.210 9.810 -20.018 1.00 52.75 195 LEU A C 1
ATOM 1542 O O . LEU A 1 195 ? -19.205 10.312 -19.517 1.00 52.75 195 LEU A O 1
ATOM 1546 N N . GLU A 1 196 ? -17.729 8.627 -19.638 1.00 54.72 196 GLU A N 1
ATOM 1547 C CA . GLU A 1 196 ? -18.393 7.729 -18.685 1.00 54.72 196 GLU A CA 1
ATOM 1548 C C . GLU A 1 196 ? -18.519 8.356 -17.282 1.00 54.72 196 GLU A C 1
ATOM 1550 O O . GLU A 1 196 ? -19.502 8.147 -16.575 1.00 54.72 196 GLU A O 1
ATOM 1555 N N . LYS A 1 197 ? -17.543 9.183 -16.875 1.00 51.62 197 LYS A N 1
ATOM 1556 C CA . LYS A 1 197 ? -17.602 9.925 -15.608 1.00 51.62 197 LYS A CA 1
ATOM 1557 C C . LYS A 1 197 ? -18.668 11.029 -15.607 1.00 51.62 197 LYS A C 1
ATOM 1559 O O . LYS A 1 197 ? -19.234 11.291 -14.556 1.00 51.62 197 LYS A O 1
ATOM 1564 N N . ARG A 1 198 ? -18.957 11.651 -16.762 1.00 46.16 198 ARG A N 1
ATOM 1565 C CA . ARG A 1 198 ? -20.063 12.623 -16.883 1.00 46.16 198 ARG A CA 1
ATOM 1566 C C . ARG A 1 198 ? -21.426 11.948 -16.764 1.00 46.16 198 ARG A C 1
ATOM 1568 O O . ARG A 1 198 ? -22.339 12.584 -16.268 1.00 46.16 198 ARG A O 1
ATOM 1575 N N . GLU A 1 199 ? -21.544 10.695 -17.196 1.00 46.88 199 GLU A N 1
ATOM 1576 C CA . GLU A 1 199 ? -22.782 9.913 -17.076 1.00 46.88 199 GLU A CA 1
ATOM 1577 C C . GLU A 1 199 ? -22.979 9.373 -15.648 1.00 46.88 199 GLU A C 1
ATOM 1579 O O . GLU A 1 199 ? -24.086 9.397 -15.131 1.00 46.88 199 GLU A O 1
ATOM 1584 N N . LYS A 1 200 ? -21.908 8.952 -14.958 1.00 42.91 200 LYS A N 1
ATOM 1585 C CA . LYS A 1 200 ? -21.999 8.418 -13.581 1.00 42.91 200 LYS A CA 1
ATOM 1586 C C . LYS A 1 200 ? -22.088 9.472 -12.476 1.00 42.91 200 LYS A C 1
ATOM 1588 O O . LYS A 1 200 ? -22.528 9.145 -11.383 1.00 42.91 200 LYS A O 1
ATOM 1593 N N . GLU A 1 201 ? -21.703 10.726 -12.723 1.00 45.06 201 GLU A N 1
ATOM 1594 C CA . GLU A 1 201 ? -21.970 11.829 -11.779 1.00 45.06 201 GLU A CA 1
ATOM 1595 C C . GLU A 1 201 ? -23.486 12.104 -11.609 1.00 45.06 201 GLU A C 1
ATOM 1597 O O . GLU A 1 201 ? -23.868 12.784 -10.658 1.00 45.06 201 GLU A O 1
ATOM 1602 N N . GLU A 1 202 ? -24.344 11.525 -12.462 1.00 42.28 202 GLU A N 1
ATOM 1603 C CA . GLU A 1 202 ? -25.812 11.565 -12.350 1.00 42.28 202 GLU A CA 1
ATOM 1604 C C . GLU A 1 202 ? -26.417 10.376 -11.556 1.00 42.28 202 GLU A C 1
ATOM 1606 O O . GLU A 1 202 ? -27.573 10.463 -11.147 1.00 42.28 202 GLU A O 1
ATOM 1611 N N . GLU A 1 203 ? -25.657 9.311 -11.244 1.00 33.16 203 GLU A N 1
ATOM 1612 C CA . GLU A 1 203 ? -26.137 8.114 -10.518 1.00 33.16 203 GLU A CA 1
ATOM 1613 C C . GLU A 1 203 ? -25.339 7.840 -9.216 1.00 33.16 203 GLU A C 1
ATOM 1615 O O . GLU A 1 203 ? -24.298 7.192 -9.205 1.00 33.16 203 GLU A O 1
ATOM 1620 N N . GLU A 1 204 ? -25.864 8.387 -8.115 1.00 36.59 204 GLU A N 1
ATOM 1621 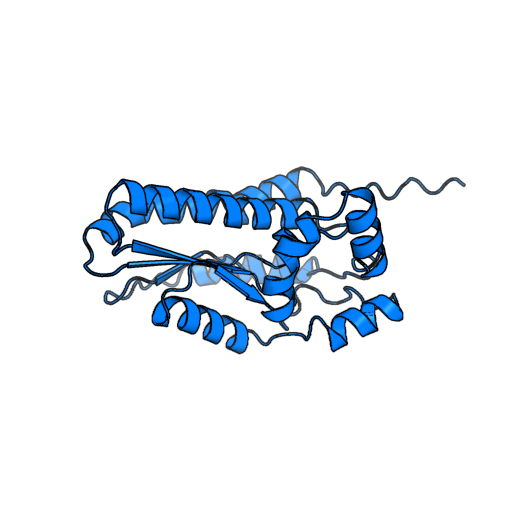C CA . GLU A 1 204 ? -25.862 7.950 -6.700 1.00 36.59 204 GLU A CA 1
ATOM 1622 C C . GLU A 1 204 ? -24.679 7.160 -6.061 1.00 36.59 204 GLU A C 1
ATOM 1624 O O . GLU A 1 204 ? -24.288 6.066 -6.468 1.00 36.59 204 GLU A O 1
ATOM 1629 N N . VAL A 1 205 ? -24.217 7.658 -4.900 1.00 34.81 205 VAL A N 1
ATOM 1630 C CA . VAL A 1 205 ? -23.362 6.945 -3.927 1.00 34.81 205 VAL A CA 1
ATOM 1631 C C . VAL A 1 205 ? -24.244 6.330 -2.834 1.00 34.81 205 VAL A C 1
ATOM 1633 O O . VAL A 1 205 ? -24.765 7.045 -1.981 1.00 34.81 205 VAL A O 1
ATOM 1636 N N . VAL A 1 206 ? -24.377 5.001 -2.818 1.00 32.62 206 VAL A N 1
ATOM 1637 C CA . VAL A 1 206 ? -25.088 4.259 -1.760 1.00 32.62 206 VAL A CA 1
ATOM 1638 C C . VAL A 1 206 ? -24.087 3.754 -0.713 1.00 32.62 206 VAL A C 1
ATOM 1640 O O . VAL A 1 206 ? -23.231 2.923 -1.013 1.00 32.62 206 VAL A O 1
ATOM 1643 N N . VAL A 1 207 ? -24.201 4.243 0.527 1.00 40.41 207 VAL A N 1
ATOM 1644 C CA . VAL A 1 207 ? -23.425 3.783 1.696 1.00 40.41 207 VAL A CA 1
ATOM 1645 C C . VAL A 1 207 ? -24.309 2.871 2.551 1.00 40.41 207 VAL A C 1
ATOM 1647 O O . VAL A 1 207 ? -25.320 3.312 3.097 1.00 40.41 207 VAL A O 1
ATOM 1650 N N . THR A 1 208 ? -23.954 1.590 2.669 1.00 35.25 208 THR A N 1
ATOM 1651 C CA . THR A 1 208 ? -24.692 0.611 3.488 1.00 35.25 208 THR A CA 1
ATOM 1652 C C . THR A 1 208 ? -24.254 0.639 4.956 1.00 35.25 208 THR A C 1
ATOM 1654 O O . THR A 1 208 ? -23.076 0.805 5.258 1.00 35.25 208 THR A O 1
ATOM 1657 N N . LYS A 1 209 ? -25.221 0.465 5.869 1.00 38.22 209 LYS A N 1
ATOM 1658 C CA . LYS A 1 209 ? -25.160 0.840 7.295 1.00 38.22 209 LYS A CA 1
ATOM 1659 C C . LYS A 1 209 ? -24.663 -0.223 8.288 1.00 38.22 209 LYS A C 1
ATOM 1661 O O . LYS A 1 209 ? -24.803 -0.012 9.488 1.00 38.22 209 LYS A O 1
ATOM 1666 N N . GLU A 1 210 ? -24.077 -1.332 7.853 1.00 41.59 210 GLU A N 1
ATOM 1667 C CA . GLU A 1 210 ? -23.613 -2.374 8.783 1.00 41.59 210 GLU A CA 1
ATOM 1668 C C . GLU A 1 210 ? -22.204 -2.843 8.396 1.00 41.59 210 GLU A C 1
ATOM 1670 O O . GLU A 1 210 ? -21.987 -3.306 7.279 1.00 41.59 210 GLU A O 1
ATOM 1675 N N . ASN A 1 211 ? -21.250 -2.679 9.323 1.00 37.94 211 ASN A N 1
ATOM 1676 C CA . ASN A 1 211 ? -19.804 -2.900 9.171 1.00 37.94 211 ASN A CA 1
ATOM 1677 C C . ASN A 1 211 ? -19.148 -2.005 8.102 1.00 37.94 211 ASN A C 1
ATOM 1679 O O . ASN A 1 211 ? -18.886 -2.438 6.979 1.00 37.94 211 ASN A O 1
ATOM 1683 N N . THR A 1 212 ? -18.849 -0.750 8.455 1.00 46.81 212 THR A N 1
ATOM 1684 C CA . THR A 1 212 ? -18.229 0.205 7.525 1.00 46.81 212 THR A CA 1
ATOM 1685 C C . THR A 1 212 ? -16.818 -0.253 7.141 1.00 46.81 212 THR A C 1
ATOM 1687 O O . THR A 1 212 ? -15.887 -0.194 7.944 1.00 46.81 212 THR A O 1
ATOM 1690 N N . VAL A 1 213 ? -16.656 -0.692 5.891 1.00 45.31 213 VAL A N 1
ATOM 1691 C CA . VAL A 1 213 ? -15.353 -0.919 5.255 1.00 45.31 213 VAL A CA 1
ATOM 1692 C C . VAL A 1 213 ? -15.129 0.198 4.249 1.00 45.31 213 VAL A C 1
ATOM 1694 O O . VAL A 1 213 ? -15.816 0.280 3.231 1.00 45.31 213 VAL A O 1
ATOM 1697 N N . ILE A 1 214 ? -14.154 1.061 4.520 1.00 51.09 214 ILE A N 1
ATOM 1698 C CA . ILE A 1 214 ? -13.755 2.102 3.573 1.00 51.09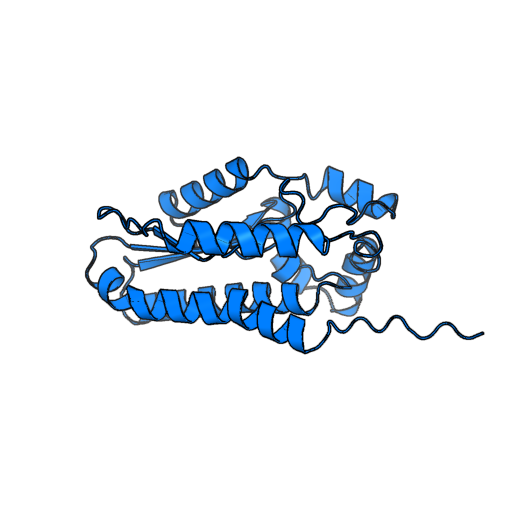 214 ILE A CA 1
ATOM 1699 C C . ILE A 1 214 ? -12.651 1.535 2.687 1.00 51.09 214 ILE A C 1
ATOM 1701 O O . ILE A 1 214 ? -11.519 1.339 3.130 1.00 51.09 214 ILE A O 1
ATOM 1705 N N . PHE A 1 215 ? -12.981 1.278 1.421 1.00 40.44 215 PHE A N 1
ATOM 1706 C CA . PHE A 1 215 ? -11.999 0.927 0.400 1.00 40.44 215 PHE A CA 1
ATOM 1707 C C . PHE A 1 215 ? -11.419 2.202 -0.211 1.00 40.44 215 PHE A C 1
ATOM 1709 O O . PHE A 1 215 ? -12.006 2.799 -1.114 1.00 40.44 215 PHE A O 1
ATOM 1716 N N . CYS A 1 216 ? -10.232 2.607 0.231 1.00 40.50 216 CYS A N 1
ATOM 1717 C CA . CYS A 1 216 ? -9.483 3.661 -0.447 1.00 40.50 216 CYS A CA 1
ATOM 1718 C C . CYS A 1 216 ? -8.646 3.060 -1.582 1.00 40.50 216 CYS A C 1
ATOM 1720 O O . CYS A 1 216 ? -7.466 2.751 -1.418 1.00 40.50 216 CYS A O 1
ATOM 1722 N N . ASN A 1 217 ? -9.257 2.895 -2.759 1.00 33.00 217 ASN A N 1
ATOM 1723 C CA . ASN A 1 217 ? -8.501 2.779 -4.004 1.00 33.00 217 ASN A CA 1
ATOM 1724 C C . ASN A 1 217 ? -9.296 3.382 -5.166 1.00 33.00 217 ASN A C 1
ATOM 1726 O O . ASN A 1 217 ? -10.241 2.779 -5.676 1.00 33.00 217 ASN A O 1
ATOM 1730 N N . VAL A 1 218 ? -8.904 4.585 -5.580 1.00 32.47 218 VAL A N 1
ATOM 1731 C CA . VAL A 1 218 ? -9.384 5.178 -6.828 1.00 32.47 218 VAL A CA 1
ATOM 1732 C C . VAL A 1 218 ? -8.595 4.512 -7.957 1.00 32.47 218 VAL A C 1
ATOM 1734 O O . VAL A 1 218 ? -7.369 4.610 -7.994 1.00 32.47 218 VAL A O 1
ATOM 1737 N N . LYS A 1 219 ? -9.295 3.758 -8.812 1.00 31.78 219 LYS A N 1
ATOM 1738 C CA . LYS A 1 219 ? -8.736 3.146 -10.029 1.00 31.78 219 LYS A CA 1
ATOM 1739 C C . LYS A 1 219 ? -8.289 4.193 -11.046 1.00 31.78 219 LYS A C 1
ATOM 1741 O O . LYS A 1 219 ? -8.974 5.233 -11.151 1.00 31.78 219 LYS A O 1
#

InterPro domains:
  IPR002347 Short-chain dehydrogenase/reductase SDR [PF00106] (18-109)
  IPR002347 Short-chain dehydrogenase/reductase SDR [PR00081] (37-53)
  IPR002347 Short-chain dehydrogenase/reductase SDR [PR00081] (63-82)
  IPR002347 Short-chain dehydrogenase/reductase SDR [PR00081] (87-104)
  IPR020904 Short-chain dehydrogenase/reductase, conserved site [PS00061] (50-78)
  IPR036291 NAD(P)-binding domain superfamily [SSF51735] (18-173)